Protein AF-A0A0F9DCF0-F1 (afdb_monomer_lite)

Foldseek 3Di:
DDLQVLLVCLLVCQVPQWDDDPDPDDTDRDQPDDLVSLVVCVVVQAALVSVCNSRVHDSVVSVVSCVVVVHDRDGFAHWDQDPVVRDTDGDDPVVVVVVVVVVVVVVVVVVVLVVLVVLLVVLLVQQLVVCVVVVHRDDVVVSCVSSVHDLVVQLVSQPDDPPDPDRSQVSVCSSCVVSVHDDPHDPPDD

InterPro domains:
  IPR036388 Winged helix-like DNA-binding domain superfamily [G3DSA:1.10.10.10] (30-79)

Structure (mmCIF, N/CA/C/O backbone):
data_AF-A0A0F9DCF0-F1
#
_entry.id   AF-A0A0F9DCF0-F1
#
loop_
_atom_site.group_PDB
_atom_site.id
_atom_site.type_symbol
_atom_site.label_atom_id
_atom_site.label_alt_id
_atom_site.label_comp_id
_atom_site.label_asym_id
_atom_site.label_entity_id
_atom_site.label_seq_id
_atom_site.pdbx_PDB_ins_code
_atom_site.Cartn_x
_atom_site.Cartn_y
_atom_site.Cartn_z
_atom_site.occupancy
_atom_site.B_iso_or_equiv
_atom_site.auth_seq_id
_atom_site.auth_comp_id
_atom_site.auth_asym_id
_atom_site.auth_atom_id
_atom_site.pdbx_PDB_model_num
ATOM 1 N N . MET A 1 1 ? 16.479 -15.196 -37.581 1.00 49.72 1 MET A N 1
ATOM 2 C CA . MET A 1 1 ? 15.703 -14.673 -36.448 1.00 49.72 1 MET A CA 1
ATOM 3 C C . MET A 1 1 ? 16.483 -13.521 -35.843 1.00 49.72 1 MET A C 1
ATOM 5 O O . MET A 1 1 ? 17.629 -13.723 -35.448 1.00 49.72 1 MET A O 1
ATOM 9 N N . THR A 1 2 ? 15.943 -12.311 -35.895 1.00 55.66 2 THR A N 1
ATOM 10 C CA . THR A 1 2 ? 16.584 -11.109 -35.347 1.00 55.66 2 THR A CA 1
ATOM 11 C C . THR A 1 2 ? 16.509 -11.122 -33.817 1.00 55.66 2 THR A C 1
ATOM 13 O O . THR A 1 2 ? 15.679 -11.805 -33.225 1.00 55.66 2 THR A O 1
ATOM 16 N N . VAL A 1 3 ? 17.384 -10.380 -33.133 1.00 50.94 3 VAL A N 1
ATOM 17 C CA . VAL A 1 3 ? 17.368 -10.304 -31.655 1.00 50.94 3 VAL A CA 1
ATOM 18 C C . VAL A 1 3 ? 16.056 -9.699 -31.133 1.00 50.94 3 VAL A C 1
ATOM 20 O O . VAL A 1 3 ? 15.611 -10.035 -30.038 1.00 50.94 3 VAL A O 1
ATOM 23 N N . GLU A 1 4 ? 15.418 -8.844 -31.933 1.00 47.75 4 GLU A N 1
ATOM 24 C CA . GLU A 1 4 ? 14.104 -8.263 -31.647 1.00 47.75 4 GLU A CA 1
ATOM 25 C C . GLU A 1 4 ? 13.006 -9.333 -31.715 1.00 47.75 4 GLU A C 1
ATOM 27 O O . GLU A 1 4 ? 12.232 -9.456 -30.767 1.00 47.75 4 GLU A O 1
ATOM 32 N N . GLU A 1 5 ? 13.032 -10.199 -32.734 1.00 52.66 5 GLU A N 1
ATOM 33 C CA . GLU A 1 5 ? 12.146 -11.369 -32.827 1.00 52.66 5 GLU A CA 1
ATOM 34 C C . GLU A 1 5 ? 12.366 -12.345 -31.660 1.00 52.66 5 GLU A C 1
ATOM 36 O O . GLU A 1 5 ? 11.404 -12.858 -31.091 1.00 52.66 5 GLU A O 1
ATOM 41 N N . VAL A 1 6 ? 13.618 -12.574 -31.235 1.00 56.47 6 VAL A N 1
ATOM 42 C CA . VAL A 1 6 ? 13.907 -13.416 -30.059 1.00 56.47 6 VAL A CA 1
ATOM 43 C C . VAL A 1 6 ? 13.332 -12.793 -28.790 1.00 56.47 6 VAL A C 1
ATO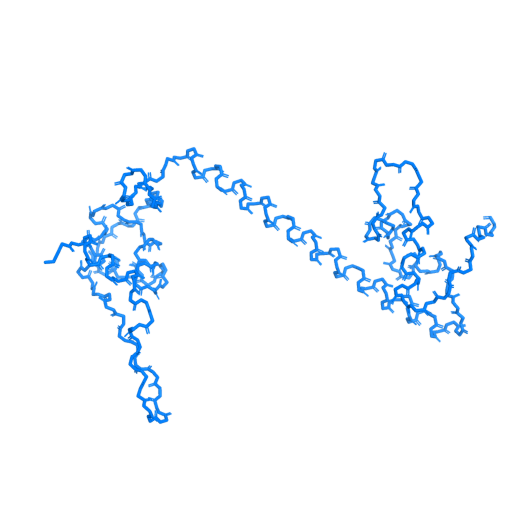M 45 O O . VAL A 1 6 ? 12.720 -13.502 -27.993 1.00 56.47 6 VAL A O 1
ATOM 48 N N . ALA A 1 7 ? 13.491 -11.484 -28.585 1.00 54.69 7 ALA A N 1
ATOM 49 C CA . ALA A 1 7 ? 12.947 -10.791 -27.419 1.00 54.69 7 ALA A CA 1
ATOM 50 C C . ALA A 1 7 ? 11.409 -10.842 -27.377 1.00 54.69 7 ALA A C 1
ATOM 52 O O . ALA A 1 7 ? 10.832 -11.035 -26.304 1.00 54.69 7 ALA A O 1
ATOM 53 N N . GLU A 1 8 ? 10.760 -10.717 -28.533 1.00 55.34 8 GLU A N 1
ATOM 54 C CA . GLU A 1 8 ? 9.306 -10.765 -28.693 1.00 55.34 8 GLU A CA 1
ATOM 55 C C . GLU A 1 8 ? 8.749 -12.174 -28.441 1.00 55.34 8 GLU A C 1
ATOM 57 O O . GLU A 1 8 ? 7.884 -12.354 -27.579 1.00 55.34 8 GLU A O 1
ATOM 62 N N . VAL A 1 9 ? 9.330 -13.198 -29.076 1.00 57.47 9 VAL A N 1
ATOM 63 C CA . VAL A 1 9 ? 8.992 -14.613 -28.840 1.00 57.47 9 VAL A CA 1
ATOM 64 C C . VAL A 1 9 ? 9.205 -14.967 -27.366 1.00 57.47 9 VAL A C 1
ATOM 66 O O . VAL A 1 9 ? 8.346 -15.567 -26.723 1.00 57.47 9 VAL A O 1
ATOM 69 N N . THR A 1 10 ? 10.313 -14.534 -26.772 1.00 57.25 10 THR A N 1
ATOM 70 C CA . THR A 1 10 ? 10.619 -14.815 -25.365 1.00 57.25 10 THR A CA 1
ATOM 71 C C . THR A 1 10 ? 9.612 -14.117 -24.427 1.00 57.25 10 THR A C 1
ATOM 73 O O . THR A 1 10 ? 9.079 -14.730 -23.503 1.00 57.25 10 THR A O 1
ATOM 76 N N . ALA A 1 11 ? 9.227 -12.866 -24.687 1.00 55.69 11 ALA A N 1
ATOM 77 C CA . ALA A 1 11 ? 8.208 -12.194 -23.878 1.00 55.69 11 ALA A CA 1
ATOM 78 C C . ALA A 1 11 ? 6.830 -12.889 -23.950 1.00 55.69 11 ALA A C 1
ATOM 80 O O . ALA A 1 11 ? 6.161 -13.018 -22.918 1.00 55.69 11 ALA A O 1
ATOM 81 N N . HIS A 1 12 ? 6.437 -13.383 -25.130 1.00 53.34 12 HIS A N 1
ATOM 82 C CA . HIS A 1 12 ? 5.160 -14.070 -25.354 1.00 53.34 12 HIS A CA 1
ATOM 83 C C . HIS A 1 12 ? 5.097 -15.491 -24.766 1.00 53.34 12 HIS A C 1
ATOM 85 O O . HIS A 1 12 ? 4.022 -15.951 -24.383 1.00 53.34 12 HIS A O 1
ATOM 91 N N . HIS A 1 13 ? 6.235 -16.174 -24.627 1.00 54.56 13 HIS A N 1
ATOM 92 C CA . HIS A 1 13 ? 6.300 -17.601 -24.292 1.00 54.56 13 HIS A CA 1
ATOM 93 C C . HIS A 1 13 ? 6.695 -17.926 -22.841 1.00 54.56 13 HIS A C 1
ATOM 95 O O . HIS A 1 13 ? 7.000 -19.081 -22.537 1.00 54.56 13 HIS A O 1
ATOM 101 N N . ARG A 1 14 ? 6.634 -16.960 -21.912 1.00 50.97 14 ARG A N 1
ATOM 102 C CA . ARG A 1 14 ? 7.014 -17.139 -20.490 1.00 50.97 14 ARG A CA 1
ATOM 103 C C . ARG A 1 14 ? 6.414 -18.374 -19.794 1.00 50.97 14 ARG A C 1
ATOM 105 O O . ARG A 1 14 ? 7.043 -18.914 -18.889 1.00 50.97 14 ARG A O 1
ATOM 112 N N . SER A 1 15 ? 5.224 -18.834 -20.191 1.00 51.12 15 SER A N 1
ATOM 113 C CA . SER A 1 15 ? 4.562 -20.030 -19.635 1.00 51.12 15 SER A CA 1
ATOM 114 C C . SER A 1 15 ? 5.047 -21.362 -20.228 1.00 51.12 15 SER A C 1
ATOM 116 O O . SER A 1 15 ? 4.733 -22.415 -19.682 1.00 51.12 15 SER A O 1
ATOM 118 N N . THR A 1 16 ? 5.820 -21.344 -21.318 1.00 53.72 16 THR A N 1
ATOM 119 C CA . THR A 1 16 ? 6.222 -22.550 -22.075 1.00 53.72 16 THR A CA 1
ATOM 120 C C . THR A 1 16 ? 7.640 -23.049 -21.780 1.00 53.72 16 THR A C 1
ATOM 122 O O . THR A 1 16 ? 8.034 -24.106 -22.266 1.00 53.72 16 THR A O 1
ATOM 125 N N . TRP A 1 17 ? 8.418 -22.346 -20.952 1.00 57.94 17 TRP A N 1
ATOM 126 C CA . TRP A 1 17 ? 9.821 -22.714 -20.671 1.00 57.94 17 TRP A CA 1
ATOM 127 C C . TRP A 1 17 ? 9.998 -23.808 -19.634 1.00 57.94 17 TRP A C 1
ATOM 129 O O . TRP A 1 17 ? 11.093 -24.347 -19.467 1.00 57.94 17 TRP A O 1
ATOM 139 N N . CYS A 1 18 ? 8.920 -24.128 -18.933 1.00 55.44 18 CYS A N 1
ATOM 140 C CA . CYS A 1 18 ? 8.865 -25.234 -18.007 1.00 55.44 18 CYS A CA 1
ATOM 141 C C . CYS A 1 18 ? 8.165 -26.401 -18.698 1.00 55.44 18 CYS A C 1
ATOM 143 O O . CYS A 1 18 ? 6.952 -26.384 -18.894 1.00 55.44 18 CYS A O 1
ATOM 145 N N . ARG A 1 19 ? 8.928 -27.444 -19.047 1.00 54.50 19 ARG A N 1
ATOM 146 C CA . ARG A 1 19 ? 8.337 -28.749 -19.349 1.00 54.50 19 ARG A CA 1
ATOM 147 C C . ARG A 1 19 ? 8.010 -29.411 -18.019 1.00 54.50 19 ARG A C 1
ATOM 149 O O . ARG A 1 19 ? 8.878 -29.970 -17.349 1.00 54.50 19 ARG A O 1
ATOM 156 N N . CYS A 1 20 ? 6.750 -29.316 -17.621 1.00 57.41 20 CYS A N 1
ATOM 157 C CA . CYS A 1 20 ? 6.220 -30.121 -16.533 1.00 57.41 20 CYS A CA 1
ATOM 158 C C . CYS A 1 20 ? 5.771 -31.461 -17.127 1.00 57.41 20 CYS A C 1
ATOM 160 O O . CYS A 1 20 ? 4.782 -31.528 -17.857 1.00 57.41 20 CYS A O 1
ATOM 162 N N . GLY A 1 21 ? 6.541 -32.522 -16.882 1.00 52.69 21 GLY A N 1
ATOM 163 C CA . GLY A 1 21 ? 6.096 -33.880 -17.191 1.00 52.69 21 GLY A CA 1
ATOM 164 C C . GLY A 1 21 ? 4.945 -34.289 -16.266 1.00 52.69 21 GLY A C 1
ATOM 165 O O . GLY A 1 21 ? 4.819 -33.769 -15.162 1.00 52.69 21 GLY A O 1
ATOM 166 N N . LYS A 1 22 ? 4.113 -35.250 -16.688 1.00 51.44 22 LYS A N 1
ATOM 167 C CA . LYS A 1 22 ? 3.054 -35.835 -15.838 1.00 51.44 22 LYS A CA 1
ATOM 168 C C . LYS A 1 22 ? 3.598 -36.700 -14.683 1.00 51.44 22 LYS A C 1
ATOM 170 O O . LYS A 1 22 ? 2.813 -37.187 -13.877 1.00 51.44 22 LYS A O 1
ATOM 175 N N . SER A 1 23 ? 4.911 -36.936 -14.604 1.00 50.94 23 SER A N 1
ATOM 176 C CA . SER A 1 23 ? 5.526 -37.744 -13.547 1.00 50.94 23 SER A CA 1
ATOM 177 C C . SER A 1 23 ? 5.922 -36.884 -12.340 1.00 50.94 23 SER A C 1
ATOM 179 O O . SER A 1 23 ? 6.255 -35.710 -12.473 1.00 50.94 23 SER A O 1
ATOM 181 N N . ARG A 1 24 ? 5.887 -37.492 -11.146 1.00 49.47 24 ARG A N 1
ATOM 182 C CA . ARG A 1 24 ? 6.047 -36.875 -9.811 1.00 49.47 24 ARG A CA 1
ATOM 183 C C . ARG A 1 24 ? 7.354 -36.095 -9.555 1.00 49.47 24 ARG A C 1
ATOM 185 O O . ARG A 1 24 ? 7.514 -35.565 -8.462 1.00 49.47 24 ARG A O 1
ATOM 192 N N . ASN A 1 25 ? 8.254 -35.967 -10.531 1.00 52.53 25 ASN A N 1
ATOM 193 C CA . ASN A 1 25 ? 9.575 -35.363 -10.356 1.00 52.53 25 ASN A CA 1
ATOM 194 C C . ASN A 1 25 ? 9.747 -34.081 -11.183 1.00 52.53 25 ASN A C 1
ATOM 196 O O . ASN A 1 25 ? 10.490 -34.061 -12.157 1.00 52.53 25 ASN A O 1
ATOM 200 N N . GLY A 1 26 ? 9.092 -33.007 -10.731 1.00 58.16 26 GLY A N 1
ATOM 201 C CA . GLY A 1 26 ? 9.493 -31.619 -10.986 1.00 58.16 26 GLY A CA 1
ATOM 202 C C . GLY A 1 26 ? 9.303 -31.070 -12.408 1.00 58.16 26 GLY A C 1
ATOM 203 O O . GLY A 1 26 ? 9.533 -31.721 -13.423 1.00 58.16 26 GLY A O 1
ATOM 204 N N . CYS A 1 27 ? 8.927 -29.795 -12.492 1.00 57.53 27 CYS A N 1
ATOM 205 C CA . CYS A 1 27 ? 9.015 -29.045 -13.741 1.00 57.53 27 CYS A CA 1
ATOM 206 C C . CYS A 1 27 ? 10.490 -28.776 -14.069 1.00 57.53 27 CYS A C 1
ATOM 208 O O . CYS A 1 27 ? 11.203 -28.169 -13.270 1.00 57.53 27 CYS A O 1
ATOM 210 N N . THR A 1 28 ? 10.948 -29.179 -15.257 1.00 56.69 28 THR A N 1
ATOM 211 C CA . THR A 1 28 ? 12.257 -28.749 -15.766 1.00 56.69 28 THR A CA 1
ATOM 212 C C . THR A 1 28 ? 12.075 -27.446 -16.530 1.00 56.69 28 THR A C 1
ATOM 214 O O . THR A 1 28 ? 11.565 -27.417 -17.649 1.00 56.69 28 THR A O 1
ATOM 217 N N . CYS A 1 29 ? 12.464 -26.342 -15.894 1.00 57.31 29 CYS A N 1
ATOM 218 C CA . CYS A 1 29 ? 12.476 -25.028 -16.522 1.00 57.31 29 CYS A CA 1
ATOM 219 C C . CYS A 1 29 ? 13.840 -24.793 -17.174 1.00 57.31 29 CYS A C 1
ATOM 221 O O . CYS A 1 29 ? 14.827 -24.540 -16.483 1.00 57.31 29 CYS A O 1
ATOM 223 N N . ARG A 1 30 ? 13.911 -24.879 -18.505 1.00 56.97 30 ARG A N 1
ATOM 224 C CA . ARG A 1 30 ? 15.075 -24.395 -19.257 1.00 56.97 30 ARG A CA 1
ATOM 225 C C . ARG A 1 30 ? 14.749 -22.982 -19.713 1.00 56.97 30 ARG A C 1
ATOM 227 O O . ARG A 1 30 ? 14.014 -22.800 -20.676 1.00 56.97 30 ARG A O 1
ATOM 234 N N . SER A 1 31 ? 15.262 -21.987 -18.989 1.00 57.50 31 SER A N 1
ATOM 235 C CA . SER A 1 31 ? 15.223 -20.606 -19.474 1.00 57.50 31 SER A CA 1
ATOM 236 C C . SER A 1 31 ? 15.914 -20.575 -20.845 1.00 57.50 31 SER A C 1
ATOM 238 O O . SER A 1 31 ? 17.030 -21.088 -20.940 1.00 57.50 31 SER A O 1
ATOM 240 N N . PRO A 1 32 ? 15.303 -19.995 -21.893 1.00 63.44 32 PRO A N 1
ATOM 241 C CA . PRO A 1 32 ? 15.939 -19.863 -23.208 1.00 63.44 32 PRO A CA 1
ATOM 242 C C . PRO A 1 32 ? 17.071 -18.822 -23.212 1.00 63.44 32 PRO A C 1
ATOM 244 O O . PRO A 1 32 ? 17.589 -18.469 -24.263 1.00 63.44 32 PRO A O 1
ATOM 247 N N . MET A 1 33 ? 17.440 -18.299 -22.041 1.00 70.31 33 MET A N 1
ATOM 248 C CA . MET A 1 33 ? 18.511 -17.336 -21.874 1.00 70.31 33 MET A CA 1
ATOM 249 C C . MET A 1 33 ? 19.873 -18.023 -21.978 1.00 70.31 33 MET A C 1
ATOM 251 O O . MET A 1 33 ? 20.360 -18.607 -21.006 1.00 70.31 33 MET A O 1
ATOM 255 N N . ASP A 1 34 ? 20.499 -17.914 -23.142 1.00 78.06 34 ASP A N 1
ATOM 256 C CA . ASP A 1 34 ? 21.915 -18.198 -23.315 1.00 78.06 34 ASP A CA 1
ATOM 257 C C . ASP A 1 34 ? 22.768 -16.944 -23.036 1.00 78.06 34 ASP A C 1
ATOM 259 O O . ASP A 1 34 ? 22.306 -15.796 -23.070 1.00 78.06 34 ASP A O 1
ATOM 263 N N . ASP A 1 35 ? 24.043 -17.164 -22.714 1.00 79.69 35 ASP A N 1
ATOM 264 C CA . ASP A 1 35 ? 24.974 -16.079 -22.389 1.00 79.69 35 ASP A CA 1
ATOM 265 C C . ASP A 1 35 ? 25.157 -15.113 -23.581 1.00 79.69 35 ASP A C 1
ATOM 267 O O . ASP A 1 35 ? 25.350 -13.910 -23.382 1.00 79.69 35 ASP A O 1
ATOM 271 N N . LEU A 1 36 ? 25.035 -15.618 -24.815 1.00 79.75 36 LEU A N 1
ATOM 272 C CA . LEU A 1 36 ? 25.166 -14.842 -26.049 1.00 79.75 36 LEU A CA 1
ATOM 273 C C . LEU A 1 36 ? 24.000 -13.868 -26.256 1.00 79.75 36 LEU A C 1
ATOM 275 O O . LEU A 1 36 ? 24.254 -12.698 -26.557 1.00 79.75 36 LEU A O 1
ATOM 279 N N . SER A 1 37 ? 22.747 -14.282 -26.028 1.00 80.62 37 SER A N 1
ATOM 280 C CA . SER A 1 37 ? 21.593 -13.377 -26.136 1.00 80.62 37 SER A CA 1
ATOM 281 C C . SER A 1 37 ? 21.658 -12.258 -25.105 1.00 80.62 37 SER A C 1
ATOM 283 O O . SER A 1 37 ? 21.352 -11.108 -25.420 1.00 80.62 37 SER A O 1
ATOM 285 N N . VAL A 1 38 ? 22.116 -12.553 -23.882 1.00 81.44 38 VAL A N 1
ATOM 286 C CA . VAL A 1 38 ? 22.309 -11.524 -22.848 1.00 81.44 38 VAL A CA 1
ATOM 287 C C . VAL A 1 38 ? 23.322 -10.478 -23.308 1.00 81.44 38 VAL A C 1
ATOM 289 O O . VAL A 1 38 ? 23.060 -9.279 -23.198 1.00 81.44 38 VAL A O 1
ATOM 292 N N . VAL A 1 39 ? 24.462 -10.904 -23.855 1.00 82.12 39 VAL A N 1
ATOM 293 C CA . VAL A 1 39 ? 25.493 -9.983 -24.356 1.00 82.12 39 VAL A CA 1
ATOM 294 C C . VAL A 1 39 ? 24.989 -9.176 -25.554 1.00 82.12 39 VAL A C 1
ATOM 296 O O . VAL A 1 39 ? 25.201 -7.963 -25.592 1.00 82.12 39 VAL A O 1
ATOM 299 N N . ALA A 1 40 ? 24.292 -9.810 -26.499 1.00 83.38 40 ALA A N 1
ATOM 300 C CA . ALA A 1 40 ? 23.715 -9.135 -27.658 1.00 83.38 40 ALA A CA 1
ATOM 301 C C . ALA A 1 40 ? 22.730 -8.032 -27.237 1.00 83.38 40 ALA A C 1
ATOM 303 O O . ALA A 1 40 ? 22.834 -6.895 -27.698 1.00 83.38 40 ALA A O 1
ATOM 304 N N . LEU A 1 41 ? 21.838 -8.329 -26.289 1.00 82.75 41 LEU A N 1
ATOM 305 C CA . LEU A 1 41 ? 20.870 -7.365 -25.768 1.00 82.75 41 LEU A CA 1
ATOM 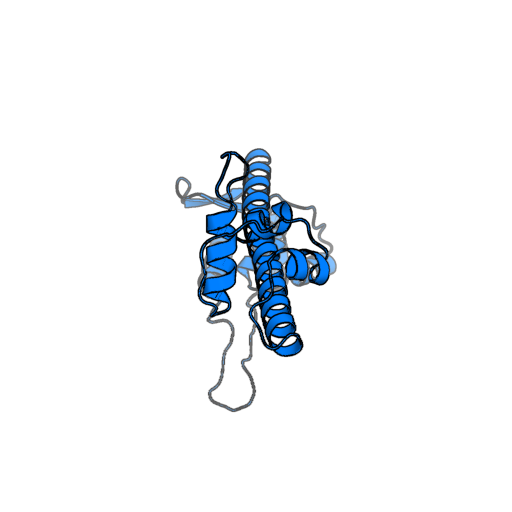306 C C . LEU A 1 41 ? 21.546 -6.220 -25.001 1.00 82.75 41 LEU A C 1
ATOM 308 O O . LEU A 1 41 ? 21.161 -5.061 -25.168 1.00 82.75 41 LEU A O 1
ATOM 312 N N . ILE A 1 42 ? 22.589 -6.502 -24.213 1.00 83.81 42 ILE A N 1
ATOM 313 C CA . ILE A 1 42 ? 23.381 -5.449 -23.555 1.00 83.81 42 ILE A CA 1
ATOM 314 C C . ILE A 1 42 ? 24.021 -4.525 -24.599 1.00 83.81 42 ILE A C 1
ATOM 316 O O . ILE A 1 42 ? 23.944 -3.305 -24.457 1.00 83.81 42 ILE A O 1
ATOM 320 N N . ASN A 1 43 ? 24.601 -5.080 -25.668 1.00 82.69 43 ASN A N 1
ATOM 321 C CA . ASN A 1 43 ? 25.210 -4.294 -26.747 1.00 82.69 43 ASN A CA 1
ATOM 322 C C . ASN A 1 43 ? 24.175 -3.449 -27.517 1.00 82.69 43 ASN A C 1
ATOM 324 O O . ASN A 1 43 ? 24.497 -2.361 -27.980 1.00 82.69 43 ASN A O 1
ATOM 328 N N . GLN A 1 44 ? 22.920 -3.899 -27.588 1.00 78.12 44 GLN A N 1
ATOM 329 C CA . GLN A 1 44 ? 21.783 -3.141 -28.138 1.00 78.12 44 GLN A CA 1
ATOM 330 C C . GLN A 1 44 ? 21.171 -2.130 -27.144 1.00 78.12 44 GLN A C 1
ATOM 332 O O . GLN A 1 44 ? 20.119 -1.526 -27.400 1.00 78.12 44 GLN A O 1
ATOM 337 N N . GLY A 1 45 ? 21.799 -1.951 -25.980 1.00 75.94 45 GLY A N 1
ATOM 338 C CA . GLY A 1 45 ? 21.409 -0.972 -24.968 1.00 75.94 45 GLY A CA 1
ATOM 339 C C . GLY A 1 45 ? 20.246 -1.398 -24.069 1.00 75.94 45 GLY A C 1
ATOM 340 O O . GLY A 1 45 ? 19.707 -0.555 -23.347 1.00 75.94 45 GLY A O 1
ATOM 341 N N . TYR A 1 46 ? 19.838 -2.673 -24.081 1.00 78.94 46 TYR A N 1
ATOM 342 C CA . TYR A 1 46 ? 18.834 -3.166 -23.137 1.00 78.94 46 TYR A CA 1
ATOM 343 C C . TYR A 1 46 ? 19.376 -3.179 -21.707 1.00 78.94 46 TYR A C 1
ATOM 345 O O . TYR A 1 46 ? 20.530 -3.524 -21.449 1.00 78.94 46 TYR A O 1
ATOM 353 N N . GLY A 1 47 ? 18.529 -2.796 -20.750 1.00 81.38 47 GLY A N 1
ATOM 354 C CA . GLY A 1 47 ? 18.881 -2.864 -19.339 1.00 81.38 47 GLY A CA 1
ATOM 355 C C . GLY A 1 47 ? 18.785 -4.265 -18.772 1.00 81.38 47 GLY A C 1
ATOM 356 O O . GLY A 1 47 ? 17.974 -5.076 -19.205 1.00 81.38 47 GLY A O 1
ATOM 357 N N . LEU A 1 48 ? 19.557 -4.525 -17.715 1.00 85.06 48 LEU A N 1
ATOM 358 C CA . LEU A 1 48 ? 19.527 -5.814 -17.014 1.00 85.06 48 LEU A CA 1
ATOM 359 C C . LEU A 1 48 ? 18.122 -6.206 -16.546 1.00 85.06 48 LEU A C 1
ATOM 361 O O . LEU A 1 48 ? 17.774 -7.382 -16.527 1.00 85.06 48 LEU A O 1
ATOM 365 N N . THR A 1 49 ? 17.322 -5.221 -16.133 1.00 80.31 49 THR A N 1
ATOM 366 C CA . THR A 1 49 ? 15.937 -5.451 -15.710 1.00 80.31 49 THR A CA 1
ATOM 367 C C . THR A 1 49 ? 15.053 -5.831 -16.894 1.00 80.31 49 THR A C 1
ATOM 369 O O . THR A 1 49 ? 14.211 -6.708 -16.744 1.00 80.31 49 THR A O 1
ATOM 372 N N . ASP A 1 50 ? 15.256 -5.211 -18.059 1.00 78.62 50 ASP A N 1
ATOM 373 C CA . ASP A 1 50 ? 14.483 -5.495 -19.271 1.00 78.62 50 ASP A CA 1
ATOM 374 C C . ASP A 1 50 ? 14.790 -6.911 -19.767 1.00 78.62 50 ASP A C 1
ATOM 376 O O . ASP A 1 50 ? 13.872 -7.693 -19.985 1.00 78.62 50 ASP A O 1
ATOM 380 N N . ILE A 1 51 ? 16.074 -7.275 -19.812 1.00 80.94 51 ILE A N 1
ATOM 381 C CA . ILE A 1 51 ? 16.540 -8.628 -20.145 1.00 80.94 51 ILE A CA 1
ATOM 382 C C . ILE A 1 51 ? 15.981 -9.646 -19.141 1.00 80.94 51 ILE A C 1
ATOM 384 O O . ILE A 1 51 ? 15.438 -10.676 -19.530 1.00 80.94 51 ILE A O 1
ATOM 388 N N . GLY A 1 52 ? 16.044 -9.345 -17.839 1.00 78.81 52 GLY A N 1
ATOM 389 C CA . GLY A 1 52 ? 15.499 -10.226 -16.806 1.00 78.81 52 GLY A CA 1
ATOM 390 C C . GLY A 1 52 ? 13.995 -10.447 -16.967 1.00 78.81 52 GLY A C 1
ATOM 391 O O . GLY A 1 52 ? 13.515 -11.572 -16.868 1.00 78.81 52 GLY A O 1
ATOM 392 N N . MET A 1 53 ? 13.249 -9.394 -17.309 1.00 76.06 53 MET A N 1
ATOM 393 C CA . MET A 1 53 ? 11.844 -9.530 -17.672 1.00 76.06 53 MET A CA 1
ATOM 394 C C . MET A 1 53 ? 11.683 -10.385 -18.933 1.00 76.06 53 MET A C 1
ATOM 396 O O . MET A 1 53 ? 10.895 -11.327 -18.899 1.00 76.06 53 MET A O 1
ATOM 400 N N . MET A 1 54 ? 12.402 -10.105 -20.018 1.00 76.25 54 MET A N 1
ATOM 401 C CA . MET A 1 54 ? 12.280 -10.864 -21.265 1.00 76.25 54 MET A CA 1
ATOM 402 C C . MET A 1 54 ? 12.424 -12.356 -21.014 1.00 76.25 54 MET A C 1
ATOM 404 O O . MET A 1 54 ? 11.511 -13.075 -21.369 1.00 76.25 54 MET A O 1
ATOM 408 N N . PHE A 1 55 ? 13.456 -12.793 -20.287 1.00 74.00 55 PHE A N 1
ATOM 409 C CA . PHE A 1 55 ? 13.744 -14.211 -20.031 1.00 74.00 55 PHE A CA 1
ATOM 410 C C . PHE A 1 55 ? 13.126 -14.793 -18.750 1.00 74.00 55 PHE A C 1
ATOM 412 O O . PHE A 1 55 ? 13.421 -15.934 -18.386 1.00 74.00 55 PHE A O 1
ATOM 419 N N . GLY A 1 56 ? 12.305 -14.022 -18.030 1.00 70.38 56 GLY A N 1
ATOM 420 C CA . GLY A 1 56 ? 11.701 -14.442 -16.759 1.00 70.38 56 GLY A CA 1
ATOM 421 C C . GLY A 1 56 ? 12.715 -14.795 -15.665 1.00 70.38 56 GLY A C 1
ATOM 422 O O . GLY A 1 56 ? 12.451 -15.664 -14.837 1.00 70.38 56 GLY A O 1
ATOM 423 N N . VAL A 1 57 ? 13.872 -14.133 -15.648 1.00 75.88 57 VAL A N 1
ATOM 424 C CA . VAL A 1 57 ? 14.921 -14.325 -14.638 1.00 75.88 57 VAL A CA 1
ATOM 425 C C . VAL A 1 57 ? 15.151 -13.062 -13.813 1.00 75.88 57 VAL A C 1
ATOM 427 O O . VAL A 1 57 ? 14.760 -11.952 -14.176 1.00 75.88 57 VAL A O 1
ATOM 430 N N . SER A 1 58 ? 15.825 -13.210 -12.672 1.00 77.31 58 SER A N 1
ATOM 431 C CA . SER A 1 58 ? 16.167 -12.057 -11.843 1.00 77.31 58 SER A CA 1
ATOM 432 C C . SER A 1 58 ? 17.199 -11.155 -12.533 1.00 77.31 58 SER A C 1
ATOM 434 O O . SER A 1 58 ? 18.108 -11.621 -13.221 1.00 77.31 58 SER A O 1
ATOM 436 N N . ARG A 1 59 ? 17.118 -9.844 -12.271 1.00 82.56 59 ARG A N 1
ATOM 437 C CA . ARG A 1 59 ? 18.133 -8.860 -12.697 1.00 82.56 59 ARG A CA 1
ATOM 438 C C . ARG A 1 59 ? 19.549 -9.286 -12.297 1.00 82.56 59 ARG A C 1
ATOM 440 O O . ARG A 1 59 ? 20.503 -9.053 -13.030 1.00 82.56 59 ARG A O 1
A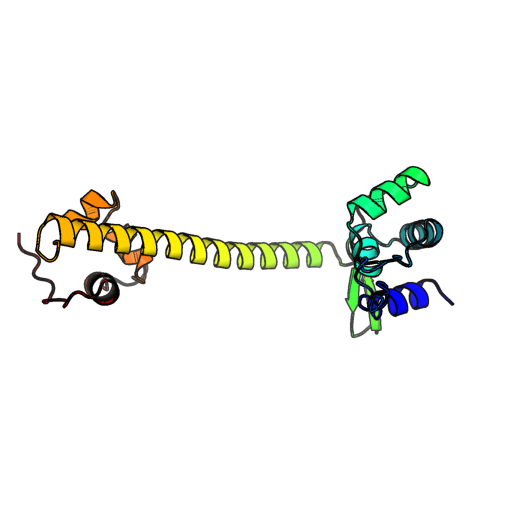TOM 447 N N . GLU A 1 60 ? 19.677 -9.883 -11.116 1.00 80.75 60 GLU A N 1
ATOM 448 C CA . GLU A 1 60 ? 20.956 -10.341 -10.578 1.00 80.75 60 GLU A CA 1
ATOM 449 C C . GLU A 1 60 ? 21.532 -11.505 -11.386 1.00 80.75 60 GLU A C 1
ATOM 451 O O . GLU A 1 60 ? 22.730 -11.527 -11.656 1.00 80.75 60 GLU A O 1
ATOM 456 N N . ARG A 1 61 ? 20.682 -12.418 -11.867 1.00 78.94 61 ARG A N 1
ATOM 457 C CA . ARG A 1 61 ? 21.115 -13.496 -12.756 1.00 78.94 61 ARG A CA 1
ATOM 458 C C . ARG A 1 61 ? 21.680 -12.951 -14.068 1.00 78.94 61 ARG A C 1
ATOM 460 O O . ARG A 1 61 ? 22.738 -13.397 -14.502 1.00 78.94 61 ARG A O 1
ATOM 467 N N . VAL A 1 62 ? 21.029 -11.944 -14.654 1.00 83.75 62 VAL A N 1
ATOM 468 C CA . VAL A 1 62 ? 21.535 -11.254 -15.855 1.00 83.75 62 VAL A CA 1
ATOM 469 C C . VAL A 1 62 ? 22.858 -10.539 -15.564 1.00 83.75 62 VAL A C 1
ATOM 471 O O . VAL A 1 62 ? 23.781 -10.598 -16.373 1.00 83.75 62 VAL A O 1
ATOM 474 N N . ARG A 1 63 ? 22.992 -9.907 -14.388 1.00 84.50 63 ARG A N 1
ATOM 475 C CA . ARG A 1 63 ? 24.240 -9.260 -13.947 1.00 84.50 63 ARG A CA 1
ATOM 476 C C . ARG A 1 63 ? 25.395 -10.257 -13.865 1.00 84.50 63 ARG A C 1
ATOM 478 O O . ARG A 1 63 ? 26.474 -9.961 -14.362 1.00 84.50 63 ARG A O 1
ATOM 485 N N . GLN A 1 64 ? 25.169 -11.427 -13.268 1.00 83.50 64 GLN A N 1
ATOM 486 C CA . GLN A 1 64 ? 26.177 -12.486 -13.165 1.00 83.50 64 GLN A CA 1
ATOM 487 C C . GLN A 1 64 ? 26.652 -12.946 -14.548 1.00 83.50 64 GLN A C 1
ATOM 489 O O . GLN A 1 64 ? 27.853 -13.058 -14.772 1.00 83.50 64 GLN A O 1
ATOM 494 N N . ILE A 1 65 ? 25.729 -13.146 -15.493 1.00 84.75 65 ILE A N 1
ATOM 495 C CA . ILE A 1 65 ? 26.060 -13.519 -16.877 1.00 84.75 65 ILE A CA 1
ATOM 496 C C . ILE A 1 65 ? 26.883 -12.421 -17.554 1.00 84.75 65 ILE A C 1
ATOM 498 O O . ILE A 1 65 ? 27.948 -12.698 -18.099 1.00 84.75 65 ILE A O 1
ATOM 502 N N . ALA A 1 66 ? 26.444 -11.165 -17.447 1.00 84.56 66 ALA A N 1
ATOM 503 C CA . ALA A 1 66 ? 27.169 -10.022 -17.993 1.00 84.56 66 ALA A CA 1
ATOM 504 C C . ALA A 1 66 ? 28.596 -9.916 -17.427 1.00 84.56 66 ALA A C 1
ATOM 506 O O . ALA A 1 66 ? 29.533 -9.644 -18.175 1.00 84.56 66 ALA A O 1
ATOM 507 N N . MET A 1 67 ? 28.769 -10.178 -16.127 1.00 84.31 67 MET A N 1
ATOM 508 C CA . MET A 1 67 ? 30.073 -10.178 -15.462 1.00 84.31 67 MET A CA 1
ATOM 509 C C . MET A 1 67 ? 30.987 -11.307 -15.937 1.00 84.31 67 MET A C 1
ATOM 511 O O . MET A 1 67 ? 32.153 -11.037 -16.208 1.00 84.31 67 MET A O 1
ATOM 515 N N . ARG A 1 68 ? 30.472 -12.536 -16.103 1.00 84.75 68 ARG A N 1
ATOM 516 C CA . ARG A 1 68 ? 31.248 -13.652 -16.683 1.00 84.75 68 ARG A CA 1
ATOM 517 C C . ARG A 1 68 ? 31.776 -13.322 -18.079 1.00 84.75 68 ARG A C 1
ATOM 519 O O . ARG A 1 68 ? 32.853 -13.768 -18.443 1.00 84.75 68 ARG A O 1
ATOM 526 N N . GLN A 1 69 ? 31.028 -12.514 -18.825 1.00 83.25 69 GLN A N 1
ATOM 527 C CA . GLN A 1 69 ? 31.361 -12.075 -20.180 1.00 83.25 69 GLN A CA 1
ATOM 528 C C . GLN A 1 69 ? 32.104 -10.722 -20.217 1.00 83.25 69 GLN A C 1
ATOM 530 O O . GLN A 1 69 ? 32.220 -10.107 -21.277 1.00 83.25 69 GLN A O 1
ATOM 535 N N . GLY A 1 70 ? 32.564 -10.205 -19.068 1.00 80.94 70 GLY A N 1
ATOM 536 C CA . GLY A 1 70 ? 33.353 -8.968 -18.982 1.00 80.94 70 GLY A CA 1
ATOM 537 C C . GLY A 1 70 ? 32.604 -7.681 -19.358 1.00 80.94 70 GLY A C 1
ATOM 538 O O . GLY A 1 70 ? 33.227 -6.660 -19.650 1.00 80.94 70 GLY A O 1
ATOM 539 N N . ARG A 1 71 ? 31.265 -7.688 -19.375 1.00 79.19 71 ARG A N 1
ATOM 540 C CA . ARG A 1 71 ? 30.455 -6.534 -19.797 1.00 79.19 71 ARG A CA 1
ATOM 541 C C . ARG A 1 71 ? 30.147 -5.600 -18.629 1.00 79.19 71 ARG A C 1
ATOM 543 O O . ARG A 1 71 ? 29.636 -6.010 -17.587 1.00 79.19 71 ARG A O 1
ATOM 550 N N . LYS A 1 72 ? 30.385 -4.298 -18.833 1.00 67.75 72 LYS A N 1
ATOM 551 C CA . LYS A 1 72 ? 29.979 -3.248 -17.888 1.00 67.75 72 LYS A CA 1
ATOM 552 C C . LYS A 1 72 ? 28.468 -3.052 -17.950 1.00 67.75 72 LYS A C 1
ATOM 554 O O . LYS A 1 72 ? 27.921 -2.658 -18.974 1.00 67.75 72 LYS A O 1
ATOM 559 N N . THR A 1 73 ? 27.793 -3.258 -16.826 1.00 64.69 73 THR A N 1
ATOM 560 C CA . THR A 1 73 ? 26.342 -3.088 -16.709 1.00 64.69 73 THR A CA 1
ATOM 561 C C . THR A 1 73 ? 25.991 -1.680 -16.227 1.00 64.69 73 THR A C 1
ATOM 563 O O . THR A 1 73 ? 25.397 -1.506 -15.158 1.00 64.69 73 THR A O 1
ATOM 566 N N . ALA A 1 74 ? 26.418 -0.655 -16.969 1.00 59.91 74 ALA A N 1
ATOM 567 C CA . ALA A 1 74 ? 26.017 0.716 -16.663 1.00 59.91 74 ALA A CA 1
ATOM 568 C C . ALA A 1 74 ? 24.482 0.804 -16.701 1.00 59.91 74 ALA A C 1
ATOM 570 O O . ALA A 1 74 ? 23.843 0.222 -17.576 1.00 59.91 74 ALA A O 1
ATOM 571 N N . GLY A 1 75 ? 23.881 1.469 -15.712 1.00 61.50 75 GLY A N 1
ATOM 572 C CA . GLY A 1 75 ? 22.429 1.502 -15.561 1.00 61.50 75 GLY A CA 1
ATOM 573 C C . GLY A 1 75 ? 21.761 2.207 -16.737 1.00 61.50 75 GLY A C 1
ATOM 574 O O . GLY A 1 75 ? 21.652 3.432 -16.730 1.00 61.50 75 GLY A O 1
ATOM 575 N N . SER A 1 76 ? 21.292 1.448 -17.725 1.00 68.62 76 SER A N 1
ATOM 576 C CA . SER A 1 76 ? 20.492 1.993 -18.814 1.00 68.62 76 SER A CA 1
ATOM 577 C C . SER A 1 76 ? 19.112 2.407 -18.303 1.00 68.62 76 SER A C 1
ATOM 579 O O . SER A 1 76 ? 18.592 1.911 -17.292 1.00 68.62 76 SER A O 1
ATOM 581 N N . LEU A 1 77 ? 18.536 3.404 -18.971 1.00 72.88 77 LEU A N 1
ATOM 582 C CA . LEU A 1 77 ? 17.156 3.788 -18.717 1.00 72.88 77 LEU A CA 1
ATOM 583 C C . LEU A 1 77 ? 16.251 2.657 -19.221 1.00 72.88 77 LEU A C 1
ATOM 585 O O . LEU A 1 77 ? 16.495 2.139 -20.309 1.00 72.88 77 LEU A O 1
ATOM 589 N N . PRO A 1 78 ? 15.230 2.263 -18.443 1.00 74.19 78 PRO A N 1
ATOM 590 C CA . PRO A 1 78 ? 14.372 1.153 -18.826 1.00 74.19 78 PRO A CA 1
ATOM 591 C C . PRO A 1 78 ? 13.614 1.488 -20.111 1.00 74.19 78 PRO A C 1
ATOM 593 O O . PRO A 1 78 ? 13.331 2.657 -20.400 1.00 74.19 78 PRO A O 1
ATOM 596 N N . ARG A 1 79 ? 13.268 0.459 -20.875 1.00 78.00 79 ARG A N 1
ATOM 597 C CA . ARG A 1 79 ? 12.460 0.614 -22.085 1.00 78.00 79 ARG A CA 1
ATOM 598 C C . ARG A 1 79 ? 10.972 0.443 -21.789 1.00 78.00 79 ARG A C 1
ATOM 600 O O . ARG A 1 79 ? 10.577 -0.203 -20.821 1.00 78.00 79 ARG A O 1
ATOM 607 N N . VAL A 1 80 ? 10.135 1.064 -22.612 1.00 78.62 80 VAL A N 1
ATOM 608 C CA . VAL A 1 80 ? 8.674 0.928 -22.571 1.00 78.62 80 VAL A CA 1
ATOM 609 C C . VAL A 1 80 ? 8.150 0.709 -23.974 1.00 78.62 80 VAL A C 1
ATOM 611 O O . VAL A 1 80 ? 8.709 1.249 -24.928 1.00 78.62 80 VAL A O 1
ATOM 614 N N . TRP A 1 81 ? 7.092 -0.087 -24.078 1.00 79.69 81 TRP A N 1
ATOM 615 C CA . TRP A 1 81 ? 6.334 -0.217 -25.311 1.00 79.69 81 TRP A CA 1
ATOM 616 C C . TRP A 1 81 ? 5.698 1.132 -25.659 1.00 79.69 81 TRP A C 1
ATOM 618 O O . TRP A 1 81 ? 5.099 1.771 -24.788 1.00 79.69 81 TRP A O 1
ATOM 628 N N . ASP A 1 82 ? 5.899 1.587 -26.892 1.00 84.19 82 ASP A N 1
ATOM 629 C CA . ASP A 1 82 ? 5.270 2.784 -27.442 1.00 84.19 82 ASP A CA 1
ATOM 630 C C . ASP A 1 82 ? 4.343 2.366 -28.579 1.00 84.19 82 ASP A C 1
ATOM 632 O O . ASP A 1 82 ? 4.813 2.003 -29.657 1.00 84.19 82 ASP A O 1
ATOM 636 N N . ASP A 1 83 ? 3.034 2.429 -28.332 1.00 83.44 83 ASP A N 1
ATOM 637 C CA . ASP A 1 83 ? 2.007 2.006 -29.289 1.00 83.44 83 ASP A CA 1
ATOM 638 C C . ASP A 1 83 ? 2.055 2.802 -30.600 1.00 83.44 83 ASP A C 1
ATOM 640 O O . ASP A 1 83 ? 1.699 2.281 -31.651 1.00 83.44 83 ASP A O 1
ATOM 644 N N . LYS A 1 84 ? 2.537 4.054 -30.574 1.00 86.50 84 LYS A N 1
ATOM 645 C CA . LYS A 1 84 ? 2.643 4.875 -31.791 1.00 86.50 84 LYS A CA 1
ATOM 646 C C . LYS A 1 84 ? 3.796 4.434 -32.679 1.00 86.50 84 LYS A C 1
ATOM 648 O O . LYS A 1 84 ? 3.720 4.568 -33.894 1.00 86.50 84 LYS A O 1
ATOM 653 N N . LEU A 1 85 ? 4.881 3.965 -32.067 1.00 81.88 85 LEU A N 1
ATOM 654 C CA . LEU A 1 85 ? 6.064 3.482 -32.780 1.00 81.88 85 LEU A CA 1
ATOM 655 C C . LEU A 1 85 ? 6.046 1.963 -32.983 1.00 81.88 85 LEU A C 1
ATOM 657 O O . LEU A 1 85 ? 6.970 1.442 -33.604 1.00 81.88 85 LEU A O 1
ATOM 661 N N . ASN A 1 86 ? 5.050 1.275 -32.416 1.00 79.62 86 ASN A N 1
ATOM 662 C CA . ASN A 1 86 ? 4.921 -0.178 -32.359 1.00 79.62 86 ASN A CA 1
ATOM 663 C C . ASN A 1 86 ? 6.230 -0.889 -31.959 1.00 79.62 86 ASN A C 1
ATOM 665 O O . ASN A 1 86 ? 6.612 -1.896 -32.549 1.00 79.62 86 ASN A O 1
ATOM 669 N N . ARG A 1 87 ? 6.980 -0.309 -31.008 1.00 77.06 87 ARG A N 1
ATOM 670 C CA . ARG A 1 87 ? 8.281 -0.839 -30.562 1.00 77.06 87 ARG A CA 1
ATOM 671 C C . ARG A 1 87 ? 8.654 -0.395 -29.153 1.00 77.06 87 ARG A C 1
ATOM 673 O O . ARG A 1 87 ? 8.152 0.603 -28.632 1.00 77.06 87 ARG A O 1
ATOM 680 N N . PHE A 1 88 ? 9.625 -1.085 -28.557 1.00 76.12 88 PHE A N 1
ATOM 681 C CA . PHE A 1 88 ? 10.230 -0.675 -27.291 1.00 76.12 88 PHE A CA 1
ATOM 682 C C . PHE A 1 88 ? 11.181 0.514 -27.473 1.00 76.12 88 PHE A C 1
ATOM 684 O O . PHE A 1 88 ? 12.223 0.407 -28.121 1.00 76.12 88 PHE A O 1
ATOM 691 N N . ARG A 1 89 ? 10.887 1.638 -26.813 1.00 84.06 89 ARG A N 1
ATOM 692 C CA . ARG A 1 89 ? 11.788 2.800 -26.758 1.00 84.06 89 ARG A CA 1
ATOM 693 C C . ARG A 1 89 ? 12.338 3.039 -25.363 1.00 84.06 89 ARG A C 1
ATOM 695 O O . ARG A 1 89 ? 11.709 2.716 -24.358 1.00 84.06 89 ARG A O 1
ATOM 702 N N . VAL A 1 90 ? 13.510 3.659 -25.302 1.00 83.44 90 VAL A N 1
ATOM 703 C CA . VAL A 1 90 ? 14.112 4.097 -24.039 1.00 83.44 90 VAL A CA 1
ATOM 704 C C . VAL A 1 90 ? 13.261 5.222 -23.447 1.00 83.44 90 VAL A C 1
ATOM 706 O O . VAL A 1 90 ? 12.885 6.158 -24.159 1.00 83.44 90 VAL A O 1
ATOM 709 N N . ILE A 1 91 ? 12.938 5.147 -22.152 1.00 85.69 91 ILE A N 1
ATOM 710 C CA . ILE A 1 91 ? 12.235 6.257 -21.501 1.00 85.69 91 ILE A CA 1
ATOM 711 C C . ILE A 1 91 ? 13.154 7.459 -21.337 1.00 85.69 91 ILE A C 1
ATOM 713 O O . ILE A 1 91 ? 14.338 7.335 -21.024 1.00 85.69 91 ILE A O 1
ATOM 717 N N . THR A 1 92 ? 12.577 8.645 -21.444 1.00 87.94 92 THR A N 1
ATOM 718 C CA . THR A 1 92 ? 13.264 9.878 -21.068 1.00 87.94 92 THR A CA 1
ATOM 719 C C . THR A 1 92 ? 13.426 9.959 -19.545 1.00 87.94 92 THR A C 1
ATOM 721 O O . THR A 1 92 ? 12.667 9.367 -18.767 1.00 87.94 92 THR A O 1
ATOM 724 N N . ARG A 1 93 ? 14.403 10.748 -19.075 1.00 86.81 93 ARG A N 1
ATOM 725 C CA . ARG A 1 93 ? 14.580 11.003 -17.631 1.00 86.81 93 ARG A CA 1
ATOM 726 C C . ARG A 1 93 ? 13.313 11.598 -16.997 1.00 86.81 93 ARG A C 1
ATOM 728 O O . ARG A 1 93 ? 12.912 11.163 -15.921 1.00 86.81 93 ARG A O 1
ATOM 735 N N . LYS A 1 94 ? 12.631 12.507 -17.705 1.00 88.38 94 LYS A N 1
ATOM 736 C CA . LYS A 1 94 ? 11.371 13.127 -17.261 1.00 88.38 94 LYS A CA 1
ATOM 737 C C . LYS A 1 94 ? 10.263 12.090 -17.053 1.00 88.38 94 LYS A C 1
ATOM 739 O O . LYS A 1 94 ? 9.590 12.109 -16.026 1.00 88.38 94 LYS A O 1
ATOM 744 N N . GLU A 1 95 ? 10.097 11.145 -17.978 1.00 86.94 95 GLU A N 1
ATOM 745 C CA . GLU A 1 95 ? 9.118 10.055 -17.843 1.00 86.94 95 GLU A CA 1
ATOM 746 C C . GLU A 1 95 ? 9.437 9.134 -16.663 1.00 86.94 95 GLU A C 1
ATOM 748 O O . GLU A 1 95 ? 8.536 8.749 -15.912 1.00 86.94 95 GLU A O 1
ATOM 753 N N . ARG A 1 96 ? 10.724 8.819 -16.459 1.00 85.00 96 ARG A N 1
ATOM 754 C CA . ARG A 1 96 ? 11.181 8.022 -15.313 1.00 85.00 96 ARG A CA 1
ATOM 755 C C . ARG A 1 96 ? 10.789 8.670 -13.994 1.00 85.00 96 ARG A C 1
ATOM 757 O O . ARG A 1 96 ? 10.271 7.989 -13.108 1.00 85.00 96 ARG A O 1
ATOM 764 N N . ASP A 1 97 ? 11.037 9.966 -13.859 1.00 86.75 97 ASP A N 1
ATOM 765 C CA . ASP A 1 97 ? 10.766 10.691 -12.624 1.00 86.75 97 ASP A CA 1
ATOM 766 C C . ASP A 1 97 ? 9.266 10.837 -12.373 1.00 86.75 97 ASP A C 1
ATOM 768 O O . ASP A 1 97 ? 8.810 10.618 -11.247 1.00 86.75 97 ASP A O 1
ATOM 772 N N . THR A 1 98 ? 8.476 11.090 -13.419 1.00 87.62 98 THR A N 1
ATOM 773 C CA . THR A 1 98 ? 7.009 11.087 -13.336 1.00 87.62 98 THR A CA 1
ATOM 774 C C . THR A 1 98 ? 6.485 9.733 -12.865 1.00 87.62 98 THR A C 1
ATOM 776 O O . THR A 1 98 ? 5.755 9.668 -11.874 1.00 87.62 98 THR A O 1
ATOM 779 N N . ARG A 1 99 ? 6.919 8.630 -13.491 1.00 83.44 99 ARG A N 1
ATOM 780 C CA . ARG A 1 99 ? 6.536 7.270 -13.074 1.00 83.44 99 ARG A CA 1
ATOM 781 C C . ARG A 1 99 ? 6.940 6.980 -11.632 1.00 83.44 99 ARG A C 1
ATOM 783 O O . ARG A 1 99 ? 6.129 6.477 -10.861 1.00 83.44 99 ARG A O 1
ATOM 790 N N . ARG A 1 100 ? 8.162 7.342 -11.228 1.00 84.25 100 ARG A N 1
ATOM 791 C CA . ARG A 1 100 ? 8.629 7.183 -9.840 1.00 84.25 100 ARG A CA 1
ATOM 792 C C . ARG A 1 100 ? 7.756 7.944 -8.848 1.00 84.25 100 ARG A C 1
ATOM 794 O O . ARG A 1 100 ? 7.422 7.391 -7.802 1.00 84.25 100 ARG A O 1
ATOM 801 N N . ARG A 1 101 ? 7.370 9.185 -9.157 1.00 85.25 101 ARG A N 1
ATOM 802 C CA . ARG A 1 101 ? 6.466 9.981 -8.310 1.00 85.25 101 ARG A CA 1
ATOM 803 C C . ARG A 1 101 ? 5.091 9.324 -8.195 1.00 85.25 101 ARG A C 1
ATOM 805 O O . ARG A 1 101 ? 4.574 9.225 -7.086 1.00 85.25 101 ARG A O 1
ATOM 812 N N . LEU A 1 102 ? 4.533 8.834 -9.303 1.00 82.69 102 LEU A N 1
ATOM 813 C CA . LEU A 1 102 ? 3.248 8.128 -9.313 1.00 82.69 102 LEU A CA 1
ATOM 814 C C . LEU A 1 102 ? 3.295 6.839 -8.484 1.00 82.69 102 LEU A C 1
ATOM 816 O O . LEU A 1 102 ? 2.452 6.649 -7.611 1.00 82.69 102 LEU A O 1
ATOM 820 N N . ILE A 1 103 ? 4.322 6.006 -8.676 1.00 81.69 103 ILE A N 1
ATOM 821 C CA . ILE A 1 103 ? 4.518 4.771 -7.903 1.00 81.69 103 ILE A CA 1
ATOM 822 C C . ILE A 1 103 ? 4.660 5.088 -6.412 1.00 81.69 103 ILE A C 1
ATOM 824 O O . ILE A 1 103 ? 3.999 4.462 -5.589 1.00 81.69 103 ILE A O 1
ATOM 828 N N . ARG A 1 104 ? 5.470 6.090 -6.044 1.00 80.12 104 ARG A N 1
ATOM 829 C CA . ARG A 1 104 ? 5.611 6.511 -4.640 1.00 80.12 104 ARG A CA 1
ATOM 830 C C . ARG A 1 104 ? 4.281 6.958 -4.041 1.00 80.12 104 ARG A C 1
ATOM 832 O O . ARG A 1 104 ? 3.985 6.571 -2.917 1.00 80.12 104 ARG A O 1
ATOM 839 N N . ARG A 1 105 ? 3.474 7.733 -4.775 1.00 77.25 105 ARG A N 1
ATOM 840 C CA . ARG A 1 105 ? 2.133 8.148 -4.326 1.00 77.25 105 ARG A CA 1
ATOM 841 C C . ARG A 1 105 ? 1.218 6.941 -4.122 1.00 77.25 105 ARG A C 1
ATOM 843 O O . ARG A 1 105 ? 0.611 6.825 -3.062 1.00 77.25 105 ARG A O 1
ATOM 850 N N . ALA A 1 106 ? 1.168 6.020 -5.082 1.00 75.81 106 ALA A N 1
ATOM 851 C CA . ALA A 1 106 ? 0.347 4.813 -4.992 1.00 75.81 106 ALA A CA 1
ATOM 852 C C . ALA A 1 106 ? 0.760 3.917 -3.810 1.00 75.81 106 ALA A C 1
ATOM 854 O O . ALA A 1 106 ? -0.085 3.498 -3.018 1.00 75.81 106 ALA A O 1
ATOM 855 N N . LEU A 1 107 ? 2.067 3.684 -3.641 1.00 76.31 107 LEU A N 1
ATOM 856 C CA . LEU A 1 107 ? 2.607 2.937 -2.505 1.00 76.31 107 LEU A CA 1
ATOM 857 C C . LEU A 1 107 ? 2.303 3.640 -1.182 1.00 76.31 107 LEU A C 1
ATOM 859 O O . LEU A 1 107 ? 1.861 2.989 -0.244 1.00 76.31 107 LEU A O 1
ATOM 863 N N . HIS A 1 108 ? 2.468 4.961 -1.108 1.00 80.81 108 HIS A N 1
ATOM 864 C CA . HIS A 1 108 ? 2.135 5.724 0.091 1.00 80.81 108 HIS A CA 1
ATOM 865 C C . HIS A 1 108 ? 0.654 5.575 0.463 1.00 80.81 108 HIS A C 1
ATOM 867 O O . HIS A 1 108 ? 0.352 5.267 1.614 1.00 80.81 108 HIS A O 1
ATOM 873 N N . HIS A 1 109 ? -0.265 5.698 -0.499 1.00 75.12 109 HIS A N 1
ATOM 874 C CA . HIS A 1 109 ? -1.695 5.475 -0.264 1.00 75.12 109 HIS A CA 1
ATOM 875 C C . HIS A 1 109 ? -1.987 4.063 0.263 1.00 75.12 109 HIS A C 1
ATOM 877 O O . HIS A 1 109 ? -2.729 3.918 1.238 1.00 75.12 109 HIS A O 1
ATOM 883 N N . ARG A 1 110 ? -1.374 3.030 -0.332 1.00 73.81 110 ARG A N 1
ATOM 884 C CA . ARG A 1 110 ? -1.533 1.637 0.112 1.00 73.81 110 ARG A CA 1
ATOM 885 C C . ARG A 1 110 ? -0.998 1.431 1.529 1.00 73.81 110 ARG A C 1
ATOM 887 O O . ARG A 1 110 ? -1.712 0.899 2.374 1.00 73.81 110 ARG A O 1
ATOM 894 N N . THR A 1 111 ? 0.212 1.910 1.812 1.00 80.12 111 THR A N 1
ATOM 895 C CA . THR A 1 111 ? 0.848 1.788 3.130 1.00 80.12 111 THR A CA 1
ATOM 896 C C . THR A 1 111 ? 0.073 2.547 4.204 1.00 80.12 111 THR A C 1
ATOM 898 O O . THR A 1 111 ? -0.112 2.036 5.305 1.00 80.12 111 THR A O 1
ATOM 901 N N . VAL A 1 112 ? -0.425 3.752 3.906 1.00 81.56 112 VAL A N 1
ATOM 902 C CA . VAL A 1 112 ? -1.256 4.526 4.842 1.00 81.56 112 VAL A CA 1
ATOM 903 C C . VAL A 1 112 ? -2.563 3.794 5.138 1.00 81.56 112 VAL A C 1
ATOM 905 O O . VAL A 1 112 ? -2.950 3.713 6.304 1.00 81.56 112 VAL A O 1
ATOM 908 N N . ARG A 1 113 ? -3.221 3.227 4.118 1.00 82.88 113 ARG A N 1
ATOM 909 C CA . ARG A 1 113 ? -4.442 2.430 4.300 1.00 82.88 113 ARG A CA 1
ATOM 910 C C . ARG A 1 113 ? -4.182 1.207 5.182 1.00 82.88 113 ARG A C 1
ATOM 912 O O . ARG A 1 113 ? -4.892 1.027 6.164 1.00 82.88 113 ARG A O 1
ATOM 919 N N . GLN A 1 114 ? -3.127 0.446 4.893 1.00 83.88 114 GLN A N 1
ATOM 920 C CA . GLN A 1 114 ? -2.758 -0.742 5.668 1.00 83.88 114 GLN A CA 1
ATOM 921 C C . GLN A 1 114 ? -2.412 -0.395 7.124 1.00 83.88 114 GLN A C 1
ATOM 923 O O . GLN A 1 114 ? -2.893 -1.042 8.047 1.00 83.88 114 GLN A O 1
ATOM 928 N N . ARG A 1 115 ? -1.635 0.673 7.362 1.00 86.50 115 ARG A N 1
ATOM 929 C CA . ARG A 1 115 ? -1.318 1.135 8.725 1.00 86.50 115 ARG A CA 1
ATOM 930 C C . ARG A 1 115 ? -2.567 1.550 9.500 1.00 86.50 115 ARG A C 1
ATOM 932 O O . ARG A 1 115 ? -2.669 1.242 10.682 1.00 86.50 115 ARG A O 1
ATOM 939 N N . ARG A 1 116 ? -3.514 2.240 8.854 1.00 88.00 116 ARG A N 1
ATOM 940 C CA . ARG A 1 116 ? -4.799 2.592 9.482 1.00 88.00 116 ARG A CA 1
ATOM 941 C C . ARG A 1 116 ? -5.598 1.349 9.846 1.00 88.00 116 ARG A C 1
ATOM 943 O O . ARG A 1 116 ? -6.156 1.297 10.929 1.00 88.00 116 ARG A O 1
ATOM 950 N N . GLU A 1 117 ? -5.633 0.354 8.971 1.00 89.44 117 GLU A N 1
ATOM 951 C CA . GLU A 1 117 ? -6.351 -0.896 9.215 1.00 89.44 117 GLU A CA 1
ATOM 952 C C . GLU A 1 117 ? -5.785 -1.661 10.415 1.00 89.44 117 GLU A C 1
ATOM 954 O O . GLU A 1 117 ? -6.542 -2.005 11.318 1.00 89.44 117 GLU A O 1
ATOM 959 N N . VAL A 1 118 ? -4.458 -1.796 10.509 1.00 91.12 118 VAL A N 1
ATOM 960 C CA . VAL A 1 118 ? -3.792 -2.379 11.690 1.00 91.12 118 VAL A CA 1
ATOM 961 C C . VAL A 1 118 ? -4.170 -1.629 12.972 1.00 91.12 118 VAL A C 1
ATOM 963 O O . VAL A 1 118 ? -4.491 -2.247 13.985 1.00 91.12 118 VAL A O 1
ATOM 966 N N . ARG A 1 119 ? -4.186 -0.290 12.931 1.00 93.50 119 ARG A N 1
ATOM 967 C CA . ARG A 1 119 ? -4.587 0.533 14.082 1.00 93.50 119 ARG A CA 1
ATOM 968 C C . ARG A 1 119 ? -6.049 0.324 14.476 1.00 93.50 119 ARG A C 1
ATOM 970 O O . ARG A 1 119 ? -6.321 0.192 15.664 1.00 93.50 119 ARG A O 1
ATOM 977 N N . ARG A 1 120 ? -6.961 0.233 13.505 1.00 94.69 120 ARG A N 1
ATOM 978 C CA . ARG A 1 120 ? -8.385 -0.041 13.759 1.00 94.69 120 ARG A CA 1
ATOM 979 C C . ARG A 1 120 ? -8.598 -1.425 14.361 1.00 94.69 120 ARG A C 1
ATOM 981 O O . ARG A 1 120 ? -9.418 -1.563 15.260 1.00 94.69 120 ARG A O 1
ATOM 988 N N . VAL A 1 121 ? -7.861 -2.434 13.893 1.00 95.50 121 VAL A N 1
ATOM 989 C CA . VAL A 1 121 ? -7.901 -3.785 14.475 1.00 95.50 121 VAL A CA 1
ATOM 990 C C . VAL A 1 121 ? -7.447 -3.747 15.930 1.00 95.50 121 VAL A C 1
ATOM 992 O O . VAL A 1 121 ? -8.150 -4.266 16.788 1.00 95.50 121 VAL A O 1
ATOM 995 N N . HIS A 1 122 ? -6.327 -3.081 16.226 1.00 95.88 122 HIS A N 1
ATOM 996 C CA . HIS A 1 122 ? -5.856 -2.924 17.602 1.00 95.88 122 HIS A CA 1
ATOM 997 C C . HIS A 1 122 ? -6.900 -2.230 18.494 1.00 95.88 122 HIS A C 1
ATOM 999 O O . HIS A 1 122 ? -7.236 -2.749 19.550 1.00 95.88 122 HIS A O 1
ATOM 1005 N N . GLU A 1 123 ? -7.483 -1.118 18.039 1.00 95.31 123 GLU A N 1
ATOM 1006 C CA . GLU A 1 123 ? -8.536 -0.392 18.767 1.00 95.31 123 GLU A CA 1
ATOM 1007 C C . GLU A 1 123 ? -9.779 -1.255 19.034 1.00 95.31 123 GLU A C 1
ATOM 1009 O O . GLU A 1 123 ? -10.319 -1.218 20.138 1.00 95.31 123 GLU A O 1
ATOM 1014 N N . LEU A 1 124 ? -10.217 -2.062 18.060 1.00 96.31 124 LEU A N 1
ATOM 1015 C CA . LEU A 1 124 ? -11.338 -2.994 18.234 1.00 96.31 124 LEU A CA 1
ATOM 1016 C C . LEU A 1 124 ? -11.024 -4.090 19.251 1.00 96.31 124 LEU A C 1
ATOM 1018 O O . LEU A 1 124 ? -11.864 -4.399 20.096 1.00 96.31 124 LEU A O 1
ATOM 1022 N N . THR A 1 125 ? -9.837 -4.687 19.159 1.00 96.69 125 THR A N 1
ATOM 1023 C CA . THR A 1 125 ? -9.403 -5.740 20.079 1.00 96.69 125 THR A CA 1
ATOM 1024 C C . THR A 1 125 ? -9.321 -5.201 21.502 1.00 96.69 125 THR A C 1
ATOM 1026 O O . THR A 1 125 ? -9.865 -5.822 22.413 1.00 96.69 125 THR A O 1
ATOM 1029 N N . THR A 1 126 ? -8.735 -4.016 21.687 1.00 96.44 126 THR A N 1
ATOM 1030 C CA . THR A 1 126 ? -8.654 -3.348 22.991 1.00 96.44 126 THR A CA 1
ATOM 1031 C C . THR A 1 126 ? -10.040 -3.011 23.536 1.00 96.44 126 THR A C 1
ATOM 1033 O O . THR A 1 126 ? -10.318 -3.295 24.696 1.00 96.44 126 THR A O 1
ATOM 1036 N N . LEU A 1 127 ? -10.950 -2.487 22.706 1.00 95.31 127 LEU A N 1
ATOM 1037 C CA . LEU A 1 127 ? -12.318 -2.175 23.130 1.00 95.31 127 LEU A CA 1
ATOM 1038 C C . LEU A 1 127 ? -13.078 -3.424 23.599 1.00 95.31 127 LEU A C 1
ATOM 1040 O O . LEU A 1 127 ? -13.723 -3.396 24.645 1.00 95.31 127 LEU A O 1
ATOM 1044 N N . LYS A 1 128 ? -12.983 -4.533 22.856 1.00 95.75 128 LYS A N 1
ATOM 1045 C CA . LYS A 1 128 ? -13.611 -5.808 23.241 1.00 95.75 128 LYS A CA 1
ATOM 1046 C C . LYS A 1 128 ? -12.991 -6.399 24.508 1.00 95.75 128 LYS A C 1
ATOM 1048 O O . LYS A 1 128 ? -13.720 -6.919 25.351 1.00 95.75 128 LYS A O 1
ATOM 1053 N N . ALA A 1 129 ? -11.670 -6.305 24.656 1.00 96.25 129 ALA A N 1
ATOM 1054 C CA . ALA A 1 129 ? -10.969 -6.759 25.852 1.00 96.25 129 ALA A CA 1
ATOM 1055 C C . ALA A 1 129 ? -11.393 -5.956 27.092 1.00 96.25 129 ALA A C 1
ATOM 1057 O O . ALA A 1 129 ? -11.747 -6.562 28.103 1.00 96.25 129 ALA A O 1
ATOM 1058 N N . LEU A 1 130 ? -11.458 -4.621 26.991 1.00 95.69 130 LEU A N 1
ATOM 1059 C CA . LEU A 1 130 ? -11.969 -3.771 28.070 1.00 95.69 130 LEU A CA 1
ATOM 1060 C C . LEU A 1 130 ? -13.416 -4.112 28.418 1.00 95.69 130 LEU A C 1
ATOM 1062 O O . LEU A 1 130 ? -13.746 -4.216 29.593 1.00 95.69 130 LEU A O 1
ATOM 1066 N N . ALA A 1 131 ? -14.276 -4.309 27.416 1.00 94.38 131 ALA A N 1
ATOM 1067 C CA . ALA A 1 131 ? -15.676 -4.647 27.658 1.00 94.38 131 ALA A CA 1
ATOM 1068 C C . ALA A 1 131 ? -15.814 -5.953 28.452 1.00 94.38 131 ALA A C 1
ATOM 1070 O O . ALA A 1 131 ? -16.605 -6.037 29.390 1.00 94.38 131 ALA A O 1
ATOM 1071 N N . LYS A 1 132 ? -14.993 -6.956 28.114 1.00 95.50 132 LYS A N 1
ATOM 1072 C CA . LYS A 1 132 ? -14.930 -8.227 28.841 1.00 95.50 132 LYS A CA 1
ATOM 1073 C C . LYS A 1 132 ? -14.416 -8.045 30.271 1.00 95.50 132 LYS A C 1
ATOM 1075 O O . LYS A 1 132 ? -14.964 -8.653 31.180 1.00 95.50 132 LYS A O 1
ATOM 1080 N N . GLN A 1 133 ? -13.386 -7.224 30.469 1.00 95.75 133 GLN A N 1
ATOM 1081 C CA . GLN A 1 133 ? -12.804 -6.968 31.789 1.00 95.75 133 GLN A CA 1
A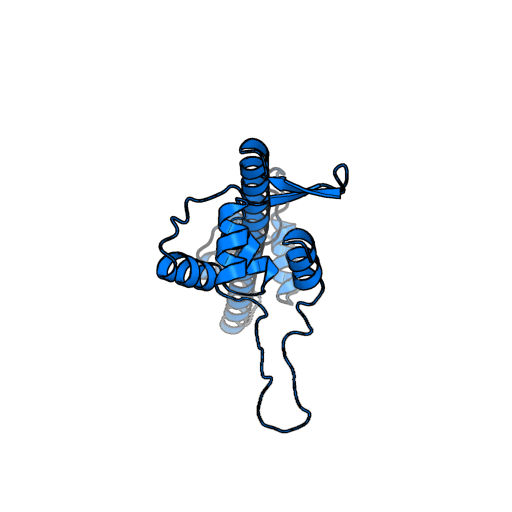TOM 1082 C C . GLN A 1 133 ? -13.761 -6.201 32.712 1.00 95.75 133 GLN A C 1
ATOM 1084 O O . GLN A 1 133 ? -13.843 -6.503 33.896 1.00 95.75 133 GLN A O 1
ATOM 1089 N N . LEU A 1 134 ? -14.477 -5.213 32.174 1.00 93.38 134 LEU A N 1
ATOM 1090 C CA . LEU A 1 134 ? -15.378 -4.353 32.943 1.00 93.38 134 LEU A CA 1
ATOM 1091 C C . LEU A 1 134 ? -16.773 -4.963 33.137 1.00 93.38 134 LEU A C 1
ATOM 1093 O O . LEU A 1 134 ? -17.547 -4.446 33.938 1.00 93.38 134 LEU A O 1
ATOM 1097 N N . GLY A 1 135 ? -17.135 -5.997 32.371 1.00 92.94 135 GLY A N 1
ATOM 1098 C CA . GLY A 1 135 ? -18.490 -6.565 32.368 1.00 92.94 135 GLY A CA 1
ATOM 1099 C C . GLY A 1 135 ? -19.565 -5.614 31.819 1.00 92.94 135 GLY A C 1
ATOM 1100 O O . GLY A 1 135 ? -20.755 -5.883 31.948 1.00 92.94 135 GLY A O 1
ATOM 1101 N N . ARG A 1 136 ? -19.162 -4.495 31.204 1.00 91.31 136 ARG A N 1
ATOM 1102 C CA . ARG A 1 136 ? -20.036 -3.473 30.611 1.00 91.31 136 ARG A CA 1
ATOM 1103 C C . ARG A 1 136 ? -19.390 -2.857 29.376 1.00 91.31 136 ARG A C 1
ATOM 1105 O O . ARG A 1 136 ? -18.192 -3.008 29.149 1.00 91.31 136 ARG A O 1
ATOM 1112 N N . VAL A 1 137 ? -20.167 -2.097 28.605 1.00 90.25 137 VAL A N 1
ATOM 1113 C CA . VAL A 1 137 ? -19.628 -1.301 27.494 1.00 90.25 137 VAL A CA 1
ATOM 1114 C C . VAL A 1 137 ? -18.679 -0.221 28.056 1.00 90.25 137 VAL A C 1
ATOM 1116 O O . VAL A 1 137 ? -19.102 0.562 28.914 1.00 90.25 137 VAL A O 1
ATOM 1119 N N . PRO A 1 138 ? -17.405 -0.164 27.620 1.00 89.81 138 PRO A N 1
ATOM 1120 C CA . PRO A 1 138 ? -16.452 0.837 28.095 1.00 89.81 138 PRO A CA 1
ATOM 1121 C C . PRO A 1 138 ? -16.830 2.230 27.602 1.00 89.81 138 PRO A C 1
ATOM 1123 O O . PRO A 1 138 ? -17.217 2.391 26.439 1.00 89.81 138 PRO A O 1
ATOM 1126 N N . VAL A 1 139 ? -16.664 3.249 28.443 1.00 90.94 139 VAL A N 1
ATOM 1127 C CA . VAL A 1 139 ? -16.784 4.637 27.983 1.00 90.94 139 VAL A CA 1
ATOM 1128 C C . VAL A 1 139 ? -15.561 5.004 27.150 1.00 90.94 139 VAL A C 1
ATOM 1130 O O . VAL A 1 139 ? -14.479 4.435 27.297 1.00 90.94 139 VAL A O 1
ATOM 1133 N N . PHE A 1 140 ? -15.712 5.966 26.244 1.00 88.75 140 PHE A N 1
ATOM 1134 C CA . PHE A 1 140 ? -14.657 6.237 25.270 1.00 88.75 140 PHE A CA 1
ATOM 1135 C C . PHE A 1 140 ? -13.341 6.694 25.905 1.00 88.75 140 PHE A C 1
ATOM 1137 O O . PHE A 1 140 ? -12.273 6.362 25.398 1.00 88.75 140 PHE A O 1
ATOM 1144 N N . GLN A 1 141 ? -13.408 7.405 27.032 1.00 90.06 141 GLN A N 1
ATOM 1145 C CA . GLN A 1 141 ? -12.217 7.836 27.758 1.00 90.06 141 GLN A CA 1
ATOM 1146 C C . GLN A 1 141 ? -11.393 6.646 28.279 1.00 90.06 141 GLN A C 1
ATOM 1148 O O . GLN A 1 141 ? -10.168 6.685 28.222 1.00 90.06 141 GLN A O 1
ATOM 1153 N N . GLU A 1 142 ? -12.042 5.556 28.706 1.00 91.88 142 GLU A N 1
ATOM 1154 C CA . GLU A 1 142 ? -11.359 4.324 29.131 1.00 91.88 142 GLU A CA 1
ATOM 1155 C C . GLU A 1 142 ? -10.613 3.684 27.955 1.00 91.88 142 GLU A C 1
ATOM 1157 O O . GLU A 1 142 ? -9.465 3.261 28.094 1.00 91.88 142 GLU A O 1
ATOM 1162 N N . LEU A 1 143 ? -11.229 3.682 26.767 1.00 92.69 143 LEU A N 1
ATOM 1163 C CA . LEU A 1 143 ? -10.587 3.193 25.550 1.00 92.69 143 LEU A CA 1
ATOM 1164 C C . LEU A 1 143 ? -9.385 4.056 25.141 1.00 92.69 143 LEU A C 1
ATOM 1166 O O . LEU A 1 143 ? -8.340 3.515 24.794 1.00 92.69 143 LEU A O 1
ATOM 1170 N N . VAL A 1 144 ? -9.532 5.383 25.154 1.00 93.06 144 VAL A N 1
ATOM 1171 C CA . VAL A 1 144 ? -8.463 6.352 24.836 1.00 93.06 144 VAL A CA 1
ATOM 1172 C C . VAL A 1 144 ? -7.234 6.083 25.703 1.00 93.06 144 VAL A C 1
ATOM 1174 O O . VAL A 1 144 ? -6.124 5.970 25.174 1.00 93.06 144 VAL A O 1
ATOM 1177 N N . THR A 1 145 ? -7.445 5.903 27.008 1.00 93.44 145 THR A N 1
ATOM 1178 C CA . THR A 1 145 ? -6.393 5.558 27.969 1.00 93.44 145 THR A CA 1
ATOM 1179 C C . THR A 1 145 ? -5.766 4.201 27.654 1.00 93.44 145 THR A C 1
ATOM 1181 O O . THR A 1 145 ? -4.547 4.106 27.554 1.00 93.44 145 THR A O 1
ATOM 1184 N N . ALA A 1 146 ? -6.575 3.165 27.418 1.00 93.12 146 ALA A N 1
ATOM 1185 C CA . ALA A 1 146 ? -6.080 1.812 27.155 1.00 93.12 146 ALA A CA 1
ATOM 1186 C C . ALA A 1 146 ? -5.311 1.675 25.830 1.00 93.12 146 ALA A C 1
ATOM 1188 O O . ALA A 1 146 ? -4.357 0.908 25.734 1.00 93.12 146 ALA A O 1
ATOM 1189 N N . VAL A 1 147 ? -5.717 2.413 24.796 1.00 93.44 147 VAL A N 1
ATOM 1190 C CA . VAL A 1 147 ? -5.041 2.439 23.488 1.00 93.44 147 VAL A CA 1
ATOM 1191 C C . VAL A 1 147 ? -3.816 3.367 23.510 1.00 93.44 147 VAL A C 1
ATOM 1193 O O . VAL A 1 147 ? -2.965 3.282 22.624 1.00 93.44 147 VAL A O 1
ATOM 1196 N N . GLY A 1 148 ? -3.717 4.274 24.489 1.00 92.94 148 GLY A N 1
ATOM 1197 C CA . GLY A 1 148 ? -2.644 5.268 24.569 1.00 92.94 148 GLY A CA 1
ATOM 1198 C C . GLY A 1 148 ? -2.686 6.287 23.424 1.00 92.94 148 GLY A C 1
ATOM 1199 O O . GLY A 1 148 ? -1.648 6.762 22.963 1.00 92.94 148 GLY A O 1
ATOM 1200 N N . LYS A 1 149 ? -3.881 6.604 22.910 1.00 92.00 149 LYS A N 1
ATOM 1201 C CA . LYS A 1 149 ? -4.078 7.542 21.792 1.00 92.00 149 LYS A CA 1
ATOM 1202 C C . LYS A 1 149 ? -5.094 8.608 22.143 1.00 92.00 149 LYS A C 1
ATOM 1204 O O .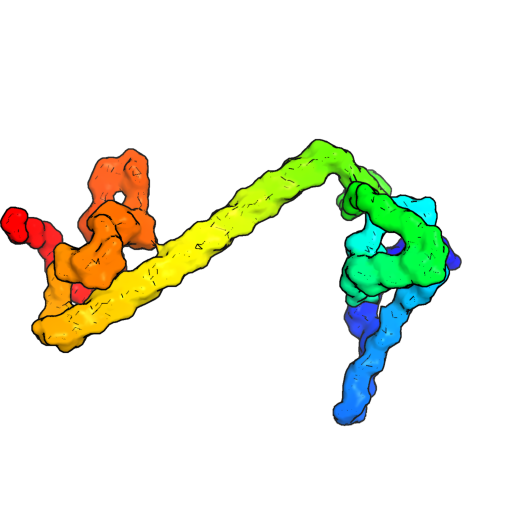 LYS A 1 149 ? -6.094 8.321 22.779 1.00 92.00 149 LYS A O 1
ATOM 1209 N N . SER A 1 150 ? -4.913 9.809 21.598 1.00 91.44 150 SER A N 1
ATOM 1210 C CA . SER A 1 150 ? -5.901 10.881 21.731 1.00 91.44 150 SER A CA 1
ATOM 1211 C C . SER A 1 150 ? -7.226 10.564 21.024 1.00 91.44 150 SER A C 1
ATOM 1213 O O . SER A 1 150 ? -7.263 9.874 19.999 1.00 91.44 150 SER A O 1
ATOM 1215 N N . VAL A 1 151 ? -8.308 11.181 21.513 1.00 88.38 151 VAL A N 1
ATOM 1216 C CA . VAL A 1 151 ? -9.653 11.173 20.902 1.00 88.38 151 VAL A CA 1
ATOM 1217 C C . VAL A 1 151 ? -9.595 11.498 19.406 1.00 88.38 151 VAL A C 1
ATOM 1219 O O . VAL A 1 151 ? -10.221 10.828 18.580 1.00 88.38 151 VAL A O 1
ATOM 1222 N N . ALA A 1 152 ? -8.801 12.509 19.040 1.00 87.94 152 ALA A N 1
ATOM 1223 C CA . ALA A 1 152 ? -8.592 12.908 17.654 1.00 87.94 152 ALA A CA 1
ATOM 1224 C C . ALA A 1 152 ? -7.889 11.827 16.832 1.00 87.94 152 ALA A C 1
ATOM 1226 O O . ALA A 1 152 ? -8.295 11.577 15.699 1.00 87.94 152 ALA A O 1
ATOM 1227 N N . GLY A 1 153 ? -6.877 11.161 17.392 1.00 90.25 153 GLY A N 1
ATOM 1228 C CA . GLY A 1 153 ? -6.171 10.069 16.726 1.00 90.25 153 GLY A CA 1
ATOM 1229 C C . GLY A 1 153 ? -7.102 8.916 16.357 1.00 90.25 153 GLY A C 1
ATOM 1230 O O . GLY A 1 153 ? -7.169 8.541 15.187 1.00 90.25 153 GLY A O 1
ATOM 1231 N N . ILE A 1 154 ? -7.873 8.425 17.331 1.00 91.69 154 ILE A N 1
ATOM 1232 C CA . ILE A 1 154 ? -8.837 7.336 17.119 1.00 91.69 154 ILE A CA 1
ATOM 1233 C C . ILE A 1 154 ? -9.908 7.776 16.114 1.00 91.69 154 ILE A C 1
ATOM 1235 O O . ILE A 1 154 ? -10.160 7.105 15.118 1.00 91.69 154 ILE A O 1
ATOM 1239 N N . SER A 1 155 ? -10.487 8.965 16.280 1.00 90.62 155 SER A N 1
ATOM 1240 C CA . SER A 1 155 ? -11.554 9.436 15.385 1.00 90.62 155 SER A CA 1
ATOM 1241 C C . SER A 1 155 ? -11.108 9.552 13.921 1.00 90.62 155 SER A C 1
ATOM 1243 O O . SER A 1 155 ? -11.886 9.268 13.008 1.00 90.62 155 SER A O 1
ATOM 1245 N N . LEU A 1 156 ? -9.846 9.919 13.674 1.00 90.56 156 LEU A N 1
ATOM 1246 C CA . LEU A 1 156 ? -9.269 9.950 12.326 1.00 90.56 156 LEU A CA 1
ATOM 1247 C C . LEU A 1 156 ? -9.104 8.556 11.715 1.00 90.56 156 LEU A C 1
ATOM 1249 O O . LEU A 1 156 ? -9.347 8.389 10.517 1.00 90.56 156 LEU A O 1
ATOM 1253 N N . ASP A 1 157 ? -8.715 7.563 12.516 1.00 92.12 157 ASP A N 1
ATOM 1254 C CA . ASP A 1 157 ? -8.625 6.170 12.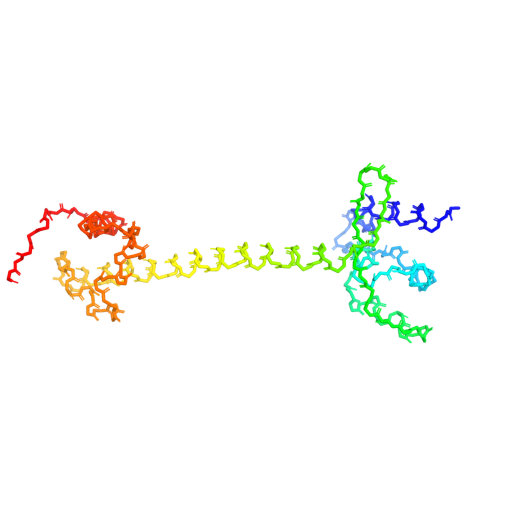070 1.00 92.12 157 ASP A CA 1
ATOM 1255 C C . ASP A 1 157 ? -10.021 5.625 11.689 1.00 92.12 157 ASP A C 1
ATOM 1257 O O . ASP A 1 157 ? -10.143 4.846 10.740 1.00 92.12 157 ASP A O 1
ATOM 1261 N N . TRP A 1 158 ? -11.090 6.140 12.310 1.00 92.06 158 TRP A N 1
ATOM 1262 C CA . TRP A 1 158 ? -12.490 5.758 12.055 1.00 92.06 158 TRP A CA 1
ATOM 1263 C C . TRP A 1 158 ? -13.257 6.637 11.053 1.00 92.06 158 TRP A C 1
ATOM 1265 O O . TRP A 1 158 ? -14.459 6.445 10.838 1.00 92.06 158 TRP A O 1
ATOM 1275 N N . GLY A 1 159 ? -12.554 7.523 10.344 1.00 84.94 159 GLY A N 1
ATOM 1276 C CA . GLY A 1 159 ? -13.089 8.243 9.185 1.00 84.94 159 GLY A CA 1
ATOM 1277 C C . GLY A 1 159 ? -13.578 9.663 9.461 1.00 84.94 159 GLY A C 1
ATOM 1278 O O . GLY A 1 159 ? -14.295 10.211 8.627 1.00 84.94 159 GLY A O 1
ATOM 1279 N N . LYS A 1 160 ? -13.182 10.277 10.583 1.00 85.94 160 LYS A N 1
ATOM 1280 C CA . LYS A 1 160 ? -13.353 11.721 10.773 1.00 85.94 160 LYS A CA 1
ATOM 1281 C C . LYS A 1 160 ? -12.536 12.481 9.720 1.00 85.94 160 LYS A C 1
ATOM 1283 O O . LYS A 1 160 ? -11.343 12.226 9.545 1.00 85.94 160 LYS A O 1
ATOM 1288 N N . ASP A 1 161 ? -13.161 13.441 9.048 1.00 81.12 161 ASP A N 1
ATOM 1289 C CA . ASP A 1 161 ? -12.453 14.391 8.190 1.00 81.12 161 ASP A CA 1
ATOM 1290 C C . ASP A 1 161 ? -11.690 15.408 9.060 1.00 81.12 161 ASP A C 1
ATOM 1292 O O . ASP A 1 161 ? -12.225 15.939 10.035 1.00 81.12 161 ASP A O 1
ATOM 1296 N N . ARG A 1 162 ? -10.425 15.687 8.723 1.00 74.75 162 ARG A N 1
ATOM 1297 C CA . ARG A 1 162 ? -9.627 16.718 9.410 1.00 74.75 162 ARG A CA 1
ATOM 1298 C C . ARG A 1 162 ? -10.143 18.125 9.137 1.00 74.75 162 ARG A C 1
ATOM 1300 O O . ARG A 1 162 ? -9.937 18.992 9.975 1.00 74.75 162 ARG A O 1
ATOM 1307 N N . LYS A 1 163 ? -10.756 18.347 7.972 1.00 78.62 163 LYS A N 1
ATOM 1308 C CA . LYS A 1 163 ? -11.129 19.682 7.487 1.00 78.62 163 LYS A CA 1
ATOM 1309 C C . LYS A 1 163 ? -12.518 20.133 7.929 1.00 78.62 163 LYS A C 1
ATOM 1311 O O . LYS A 1 163 ? -12.830 21.308 7.785 1.00 78.62 163 LYS A O 1
ATOM 1316 N N . LYS A 1 164 ? -13.354 19.225 8.442 1.00 72.69 164 LYS A N 1
ATOM 1317 C CA . LYS A 1 164 ? -14.722 19.543 8.863 1.00 72.69 164 LYS A CA 1
ATOM 1318 C C . LYS A 1 164 ? -14.800 19.644 10.392 1.00 72.69 164 LYS A C 1
ATOM 1320 O O . LYS A 1 164 ? -14.405 18.686 11.065 1.00 72.69 164 LYS A O 1
ATOM 1325 N N . PRO A 1 165 ? -15.292 20.764 10.955 1.00 62.22 165 PRO A N 1
ATOM 1326 C CA . PRO A 1 165 ? -15.662 20.810 12.363 1.00 62.22 165 PRO A CA 1
ATOM 1327 C C . PRO A 1 165 ? -16.839 19.847 12.597 1.00 62.22 165 PRO A C 1
ATOM 1329 O O . PRO A 1 165 ? -17.778 19.797 11.807 1.00 62.22 165 PRO A O 1
ATOM 1332 N N . GLY A 1 166 ? -16.756 19.024 13.644 1.00 69.12 166 GLY A N 1
ATOM 1333 C CA . GLY A 1 166 ? -17.716 17.943 13.912 1.00 69.12 166 GLY A CA 1
ATOM 1334 C C . GLY A 1 166 ? -17.284 16.556 13.403 1.00 69.12 166 GLY A C 1
ATOM 1335 O O . GLY A 1 166 ? -16.166 16.349 12.935 1.00 69.12 166 GLY A O 1
ATOM 1336 N N . GLY A 1 167 ? -18.150 15.552 13.578 1.00 78.94 167 GLY A N 1
ATOM 1337 C CA . GLY A 1 167 ? -17.927 14.177 13.092 1.00 78.94 167 GLY A CA 1
ATOM 1338 C C . GLY A 1 167 ? -17.257 13.202 14.070 1.00 78.94 167 GLY A C 1
ATOM 1339 O O . GLY A 1 167 ? -17.132 12.021 13.747 1.00 78.94 167 GLY A O 1
ATOM 1340 N N . TYR A 1 168 ? -16.884 13.650 15.274 1.00 83.69 168 TYR A N 1
ATOM 1341 C CA . TYR A 1 168 ? -16.372 12.774 16.338 1.00 83.69 168 TYR A CA 1
ATOM 1342 C C . TYR A 1 168 ? -17.394 11.703 16.735 1.00 83.69 168 TYR A C 1
ATOM 1344 O O . TYR A 1 168 ? -17.091 10.514 16.664 1.00 83.69 168 TYR A O 1
ATOM 1352 N N . GLY A 1 169 ? -18.636 12.107 17.027 1.00 81.88 169 GLY A N 1
ATOM 1353 C CA . GLY A 1 169 ? -19.712 11.176 17.378 1.00 81.88 169 GLY A CA 1
ATOM 1354 C C . GLY A 1 169 ? -19.986 10.126 16.296 1.00 81.88 169 GLY A C 1
ATOM 1355 O O . GLY A 1 169 ? -20.200 8.962 16.614 1.00 81.88 169 GLY A O 1
ATOM 1356 N N . VAL A 1 170 ? -19.886 10.486 15.010 1.00 86.94 170 VAL A N 1
ATOM 1357 C CA . VAL A 1 170 ? -20.073 9.540 13.892 1.00 86.94 170 VAL A CA 1
ATOM 1358 C C . VAL A 1 170 ? -18.937 8.517 13.826 1.00 86.94 170 VAL A C 1
ATOM 1360 O O . VAL A 1 170 ? -19.192 7.323 13.657 1.00 86.94 170 VAL A O 1
ATOM 1363 N N . ALA A 1 171 ? -17.687 8.966 13.977 1.00 89.06 171 ALA A N 1
ATOM 1364 C CA . ALA A 1 171 ? -16.520 8.086 13.994 1.00 89.06 171 ALA A CA 1
ATOM 1365 C C . ALA A 1 171 ? -16.567 7.118 15.188 1.00 89.06 171 ALA A C 1
ATOM 1367 O O . ALA A 1 171 ? -16.363 5.914 15.020 1.00 89.06 171 ALA A O 1
ATOM 1368 N N . MET A 1 172 ? -16.925 7.625 16.370 1.00 87.94 172 MET A N 1
ATOM 1369 C CA . MET A 1 172 ? -17.078 6.831 17.589 1.00 87.94 172 MET A CA 1
ATOM 1370 C C . MET A 1 172 ? -18.234 5.836 17.465 1.00 87.94 172 MET A C 1
ATOM 1372 O O . MET A 1 172 ? -18.050 4.644 17.689 1.00 87.94 172 MET A O 1
ATOM 1376 N N . ALA A 1 173 ? -19.398 6.273 16.983 1.00 87.31 173 ALA A N 1
ATOM 1377 C CA . ALA A 1 173 ? -20.526 5.382 16.738 1.00 87.31 173 ALA A CA 1
ATOM 1378 C C . ALA A 1 173 ? -20.183 4.270 15.735 1.00 87.31 173 ALA A C 1
ATOM 1380 O O . ALA A 1 173 ? -20.707 3.163 15.834 1.00 87.31 173 ALA A O 1
ATOM 1381 N N . ARG A 1 174 ? -19.325 4.542 14.744 1.00 90.56 174 ARG A N 1
ATOM 1382 C CA . ARG A 1 174 ? -18.854 3.523 13.799 1.00 90.56 174 ARG A CA 1
ATOM 1383 C C . ARG A 1 174 ? -17.936 2.508 14.479 1.00 90.56 174 ARG A C 1
ATOM 1385 O O . ARG A 1 174 ? -18.096 1.318 14.222 1.00 90.56 174 ARG A O 1
ATOM 1392 N N . LEU A 1 175 ? -17.012 2.954 15.328 1.00 92.94 175 LEU A N 1
ATOM 1393 C CA . LEU A 1 175 ? -16.140 2.078 16.116 1.00 92.94 175 LEU A CA 1
ATOM 1394 C C . LEU A 1 175 ? -16.958 1.112 16.985 1.00 92.94 175 LEU A C 1
ATOM 1396 O O . LEU A 1 175 ? -16.807 -0.099 16.845 1.00 92.94 175 LEU A O 1
ATOM 1400 N N . TYR A 1 176 ? -17.863 1.635 17.817 1.00 92.12 176 TYR A N 1
ATOM 1401 C CA . TYR A 1 176 ? -18.664 0.821 18.741 1.00 92.12 176 TYR A CA 1
ATOM 1402 C C . TYR A 1 176 ? -19.602 -0.139 18.003 1.00 92.12 176 TYR A C 1
ATOM 1404 O O . TYR A 1 176 ? -19.631 -1.323 18.334 1.00 92.12 176 TYR A O 1
ATOM 1412 N N . ARG A 1 177 ? -20.262 0.315 16.926 1.00 91.31 177 ARG A N 1
ATOM 1413 C CA . ARG A 1 177 ? -21.057 -0.576 16.061 1.00 91.31 177 ARG A CA 1
ATOM 1414 C C . ARG A 1 177 ? -20.218 -1.690 15.446 1.00 91.31 177 ARG A C 1
ATOM 1416 O O . ARG A 1 177 ? -20.649 -2.833 15.422 1.00 91.31 177 ARG A O 1
ATOM 1423 N N . THR A 1 178 ? -19.005 -1.381 14.984 1.00 93.69 178 THR A N 1
ATOM 1424 C CA . THR A 1 178 ? -18.101 -2.392 14.402 1.00 93.69 178 THR A CA 1
ATOM 1425 C C . THR A 1 178 ? -17.617 -3.392 15.455 1.00 93.69 178 THR A C 1
ATOM 1427 O O . THR A 1 178 ? -17.358 -4.551 15.142 1.00 93.69 178 THR A O 1
ATOM 1430 N N . ALA A 1 179 ? -17.514 -2.968 16.715 1.00 91.56 179 ALA A N 1
ATOM 1431 C CA . ALA A 1 179 ? -17.215 -3.857 17.828 1.00 91.56 179 ALA A CA 1
ATOM 1432 C C . ALA A 1 179 ? -18.420 -4.705 18.284 1.00 91.56 179 ALA A C 1
ATOM 1434 O O . ALA A 1 179 ? -18.209 -5.651 19.039 1.00 91.56 179 ALA A O 1
ATOM 1435 N N . GLY A 1 180 ? -19.631 -4.425 17.787 1.00 91.19 180 GLY A N 1
ATOM 1436 C CA . GLY A 1 180 ? -20.863 -5.140 18.134 1.00 91.19 180 GLY A CA 1
ATOM 1437 C C . GLY A 1 180 ? -21.629 -4.542 19.317 1.00 91.19 180 GLY A C 1
ATOM 1438 O O . GLY A 1 180 ? -22.469 -5.224 19.891 1.00 91.19 180 GLY A O 1
ATOM 1439 N N . PHE A 1 181 ? -21.346 -3.293 19.698 1.00 88.69 181 PHE A N 1
ATOM 1440 C CA . PHE A 1 181 ? -22.039 -2.609 20.791 1.00 88.69 181 PHE A CA 1
ATOM 1441 C C . PHE A 1 181 ? -23.120 -1.661 20.266 1.00 88.69 181 PHE A C 1
ATOM 1443 O O . PHE A 1 181 ? -22.918 -0.954 19.272 1.00 88.69 181 PHE A O 1
ATOM 1450 N N . GLU A 1 182 ? -24.248 -1.597 20.975 1.00 78.75 182 GLU A N 1
ATOM 1451 C CA . GLU A 1 182 ? -25.253 -0.562 20.753 1.00 78.75 182 GLU A CA 1
ATOM 1452 C C . GLU A 1 182 ? -24.711 0.801 21.182 1.00 78.75 182 GLU A C 1
ATOM 1454 O O . GLU A 1 182 ? -24.233 0.996 22.302 1.00 78.75 182 GLU A O 1
ATOM 1459 N N . VAL A 1 183 ? -24.794 1.771 20.276 1.00 66.81 183 VAL A N 1
ATOM 1460 C CA . VAL A 1 183 ? -24.385 3.146 20.555 1.00 66.81 183 VAL A CA 1
ATOM 1461 C C . VAL A 1 183 ? -25.560 3.839 21.224 1.00 66.81 183 VAL A C 1
ATOM 1463 O O . VAL A 1 183 ? -26.406 4.421 20.549 1.00 66.81 183 VAL A O 1
ATOM 1466 N N . ARG A 1 184 ? -25.625 3.781 22.556 1.00 55.91 184 ARG A N 1
ATOM 1467 C CA . ARG A 1 184 ? -26.468 4.722 23.301 1.00 55.91 184 ARG A CA 1
ATOM 1468 C C . ARG A 1 184 ? -25.873 6.112 23.075 1.00 55.91 184 ARG A C 1
ATOM 1470 O O . ARG A 1 184 ? -24.654 6.266 23.138 1.00 55.91 184 ARG A O 1
ATOM 1477 N N . GLY A 1 185 ? -26.714 7.064 22.667 1.00 48.47 185 GLY A N 1
ATOM 1478 C CA . GLY A 1 185 ? -26.304 8.393 22.204 1.00 48.47 185 GLY A CA 1
ATOM 1479 C C . GLY A 1 185 ? -25.243 9.024 23.105 1.00 48.47 185 GLY A C 1
ATOM 1480 O O . GLY A 1 185 ? -25.229 8.779 24.306 1.00 48.47 185 GLY A O 1
ATOM 1481 N N . VAL A 1 186 ? -24.332 9.789 22.497 1.00 46.75 186 VAL A N 1
ATOM 1482 C CA . VAL A 1 186 ? -23.147 10.373 23.139 1.00 46.75 186 VAL A CA 1
ATOM 1483 C C . VAL A 1 186 ? -23.566 11.326 24.265 1.00 46.75 186 VAL A C 1
ATOM 1485 O O . VAL A 1 186 ? -23.647 12.534 24.072 1.00 46.75 186 VAL A O 1
ATOM 1488 N N . GLY A 1 187 ? -23.843 10.779 25.445 1.00 40.19 187 GLY A N 1
ATOM 1489 C CA . GLY A 1 187 ? -23.840 11.515 26.693 1.00 40.19 187 GLY A CA 1
ATOM 1490 C C . GLY A 1 187 ? -22.386 11.775 27.043 1.00 40.19 187 GLY A C 1
ATOM 1491 O O . GLY A 1 187 ? -21.699 10.891 27.550 1.00 40.19 187 GLY A O 1
ATOM 1492 N N . TYR A 1 188 ? -21.896 12.968 26.717 1.00 40.12 188 TYR A N 1
ATOM 1493 C CA . TYR A 1 188 ? -20.759 13.527 27.436 1.00 40.12 188 TYR A CA 1
ATOM 1494 C C . TYR A 1 188 ? -21.235 13.742 28.877 1.00 40.12 188 TYR A C 1
ATOM 1496 O O . TYR A 1 188 ? -21.941 14.703 29.158 1.00 40.12 188 TYR A O 1
ATOM 1504 N N . SER A 1 189 ? -20.960 12.788 29.762 1.00 31.30 189 SER A N 1
ATOM 1505 C CA . SER A 1 189 ? -21.153 12.961 31.199 1.00 31.30 189 SER A CA 1
ATOM 1506 C C . SER A 1 189 ? -19.877 13.554 31.794 1.00 31.30 189 SER A C 1
ATOM 1508 O O . SER A 1 189 ? -18.854 12.863 31.797 1.00 31.30 189 SER A O 1
ATOM 1510 N N . GLY A 1 190 ? -19.973 14.787 32.303 1.00 29.95 190 GLY A N 1
ATOM 1511 C CA . GLY A 1 190 ? -18.932 15.485 33.069 1.00 29.95 190 GLY A CA 1
ATOM 1512 C C . GLY A 1 190 ? -18.212 16.560 32.280 1.00 29.95 190 GLY A C 1
ATOM 1513 O O . GLY A 1 190 ? -17.218 16.206 31.611 1.00 29.95 190 GLY A O 1
#

pLDDT: mean 77.61, std 14.97, range [29.95, 96.69]

Radius of gyration: 28.2 Å; chains: 1; bounding box: 60×59×70 Å

Organism: NCBI:txid412755

Sequence (190 aa):
MTVEEVAEVTAHHRSTWCRCGKSRNGCTCRSPMDDLSVVALINQGYGLTDIGMMFGVSRERVRQIAMRQGRKTAGSLPRVWDDKLNRFRVITRKERDTRRRLIRRALHHRTVRQRREVRRVHELTTLKALAKQLGRVPVFQELVTAVGKSVAGISLDWGKDRKKPGGYGVAMARLYRTAGFEVRGVGYSG

Secondary structure (DSSP, 8-state):
--HHHHHHHHHHTTTSSEEE-SSSS-EEE-----HHHHHHHHHTT--HHHHHHHTT--HHHHHHHHHHTT-----PPPEEEETTTTEEEEPPHHHHHHHHHHHHHHHHHHHHHHHHHHHHHHHHHHHHHHHHHHTSPPPHHHHHHHHT--HHHHHHHTT--SSSS--HHHHHHHHHHHHT----------